Protein AF-K8ZK81-F1 (afdb_monomer_lite)

Sequence (250 aa):
MSFCPNCGHETKENAKFCDRCGKNLNENEPSKKPKKKRGMIIIVILFLLLLLLFGFYFLMKPKEDHSKEHQESISSVSSVQSSSSTKEKESTTPSTTEVTESTTEEKETQVTGEEIGSNVRNLLAASILYVKENPPGSLWNGNDYAYKAKGTKEAKPEYFNEGGSYGYVFENKQVVGAGGSPMFVPSEDGQKMYFYTTGGVPTVDDDGNSYMEPRNPEDKVSVDELATFINTQGKTEEYQNLVQRMTING

Foldseek 3Di:
DDADPVPRHDDDVPDQADPVQRHGPPPPDPDDDDDPPPPVVVVVVVVVVVCVVVVVVVVPDDDDDDDDDDDDDDDDDDDDDDDDDDDDDDDDDDDDDDDDPDPDPCPVPQDALCNCLVDPLSVVLLVLVVCLPVPFDDLPVPPPQNVLSVPQLEWEWDQDPLPRFTWIFGDDPPDDDDWFTWTWTADPSSFKTFIDGPDADQDADPVRDTDGDRDRGSDMDGSRRSSCCCRVVVNSVVSVVSSVSHDYDD

InterPro domains:
  IPR026870 Zinc-ribbon domain [PF13240] (3-25)

Structure (mmCIF, N/CA/C/O backbone):
data_AF-K8ZK81-F1
#
_entry.id   AF-K8ZK81-F1
#
loop_
_atom_site.group_PDB
_atom_site.id
_atom_site.type_symbol
_atom_site.label_atom_id
_atom_site.label_alt_id
_atom_site.label_comp_id
_atom_site.label_asym_id
_atom_site.label_entity_id
_atom_site.label_seq_id
_atom_site.pdbx_PDB_ins_code
_atom_site.Cartn_x
_atom_site.Cartn_y
_atom_site.Cartn_z
_atom_site.occupancy
_atom_site.B_iso_or_equiv
_atom_site.auth_seq_id
_atom_site.auth_comp_id
_atom_site.auth_asym_id
_atom_site.auth_atom_id
_atom_site.pdbx_PDB_model_num
ATOM 1 N N . MET A 1 1 ? 8.644 -28.573 -14.515 1.00 60.44 1 MET A N 1
ATOM 2 C CA . MET A 1 1 ? 7.894 -27.315 -14.300 1.00 60.44 1 MET A CA 1
ATOM 3 C C . MET A 1 1 ? 8.248 -26.768 -12.927 1.00 60.44 1 MET A C 1
ATOM 5 O O . MET A 1 1 ? 8.265 -27.534 -11.969 1.00 60.44 1 MET A O 1
ATOM 9 N N . SER A 1 2 ? 8.595 -25.486 -12.834 1.00 81.00 2 SER A N 1
ATOM 10 C CA . SER A 1 2 ? 8.966 -24.811 -11.580 1.00 81.00 2 SER A CA 1
ATOM 11 C C . SER A 1 2 ? 8.002 -23.661 -11.308 1.00 81.00 2 SER A C 1
ATOM 13 O O . SER A 1 2 ? 7.457 -23.096 -12.248 1.00 81.00 2 SER A O 1
ATOM 15 N N . PHE A 1 3 ? 7.795 -23.274 -10.050 1.00 88.19 3 PHE A N 1
ATOM 16 C CA . PHE A 1 3 ? 6.979 -22.104 -9.703 1.00 88.19 3 PHE A CA 1
ATOM 17 C C . PHE A 1 3 ? 7.862 -20.983 -9.160 1.00 88.19 3 PHE A C 1
ATOM 19 O O . PHE A 1 3 ? 8.821 -21.233 -8.429 1.00 88.19 3 PHE A O 1
ATOM 26 N N . CYS A 1 4 ? 7.541 -19.738 -9.509 1.00 89.31 4 CYS A N 1
ATOM 27 C CA . CYS A 1 4 ? 8.268 -18.580 -9.011 1.00 89.31 4 CYS A CA 1
ATOM 28 C C . CYS A 1 4 ? 8.083 -18.446 -7.486 1.00 89.31 4 CYS A C 1
ATOM 30 O O . CYS A 1 4 ? 6.947 -18.289 -7.036 1.00 89.31 4 CYS A O 1
ATOM 32 N N . PRO A 1 5 ? 9.159 -18.380 -6.680 1.00 85.38 5 PRO A N 1
ATOM 33 C CA . PRO A 1 5 ? 9.043 -18.253 -5.226 1.00 85.38 5 PRO A CA 1
ATOM 34 C C . PRO A 1 5 ? 8.509 -16.885 -4.769 1.00 85.38 5 PRO A C 1
ATOM 36 O O . PRO A 1 5 ? 8.151 -16.726 -3.610 1.00 85.38 5 PRO A O 1
ATOM 39 N N . ASN A 1 6 ? 8.465 -15.880 -5.653 1.00 86.19 6 ASN A N 1
ATOM 40 C CA . ASN A 1 6 ? 7.977 -14.536 -5.321 1.00 86.19 6 ASN A CA 1
ATOM 41 C C . ASN A 1 6 ? 6.493 -14.312 -5.666 1.00 86.19 6 ASN A C 1
ATOM 43 O O . ASN A 1 6 ? 5.826 -13.505 -5.018 1.00 86.19 6 ASN A O 1
ATOM 47 N N . CYS A 1 7 ? 5.976 -14.972 -6.708 1.00 89.75 7 CYS A N 1
ATOM 48 C CA . CYS A 1 7 ? 4.608 -14.736 -7.187 1.00 89.75 7 CYS A CA 1
ATOM 49 C C . CYS A 1 7 ? 3.772 -16.001 -7.420 1.00 89.75 7 CYS A C 1
ATOM 51 O O . CYS A 1 7 ? 2.596 -15.882 -7.753 1.00 89.75 7 CYS A O 1
ATOM 53 N N . GLY A 1 8 ? 4.355 -17.194 -7.275 1.00 89.06 8 GLY A N 1
ATOM 54 C CA . GLY A 1 8 ? 3.661 -18.471 -7.448 1.00 89.06 8 GLY A CA 1
ATOM 55 C C . GLY A 1 8 ? 3.254 -18.794 -8.887 1.00 89.06 8 GLY A C 1
ATOM 56 O O . GLY A 1 8 ? 2.568 -19.785 -9.103 1.00 89.06 8 GLY A O 1
ATOM 57 N N . HIS A 1 9 ? 3.648 -17.983 -9.875 1.00 91.38 9 HIS A N 1
ATOM 58 C CA . HIS A 1 9 ? 3.367 -18.271 -11.281 1.00 91.38 9 HIS A CA 1
ATOM 59 C C . HIS A 1 9 ? 4.202 -19.450 -11.778 1.00 91.38 9 HIS A C 1
ATOM 61 O O . HIS A 1 9 ? 5.345 -19.631 -11.345 1.00 91.38 9 HIS A O 1
ATOM 67 N N . GLU A 1 10 ? 3.630 -20.241 -12.682 1.00 92.19 10 GLU A N 1
ATOM 68 C CA . GLU A 1 10 ? 4.351 -21.318 -13.345 1.00 92.19 10 GLU A CA 1
ATOM 69 C C . GLU A 1 10 ? 5.458 -20.724 -14.216 1.00 92.19 10 GLU A C 1
ATOM 71 O O . GLU A 1 10 ? 5.261 -19.758 -14.941 1.00 92.19 10 GLU A O 1
ATOM 76 N N . THR A 1 11 ? 6.655 -21.280 -14.107 1.00 87.25 11 THR A N 1
ATOM 77 C CA . THR A 1 11 ? 7.845 -20.801 -14.803 1.00 87.25 11 THR A CA 1
ATOM 78 C C . THR A 1 11 ? 8.379 -21.905 -15.693 1.00 87.25 11 THR A C 1
ATOM 80 O O . THR A 1 11 ? 8.415 -23.084 -15.317 1.00 87.25 11 THR A O 1
ATOM 83 N N . LYS A 1 12 ? 8.808 -21.505 -16.892 1.00 84.31 12 LYS A N 1
ATOM 84 C CA . LYS A 1 12 ? 9.488 -22.399 -17.828 1.00 84.31 12 LYS A CA 1
ATOM 85 C C . LYS A 1 12 ? 10.745 -22.961 -17.169 1.00 84.31 12 LYS A C 1
ATOM 87 O O . LYS A 1 12 ? 11.445 -22.255 -16.440 1.00 84.31 12 LYS A O 1
ATOM 92 N N . GLU A 1 13 ? 11.042 -24.225 -17.444 1.00 75.44 13 GLU A N 1
ATOM 93 C CA . GLU A 1 13 ? 12.253 -24.865 -16.932 1.00 75.44 13 GLU A CA 1
ATOM 94 C C . GLU A 1 13 ? 13.490 -24.077 -17.396 1.00 75.44 13 GLU A C 1
ATOM 96 O O . GLU A 1 13 ? 13.638 -23.788 -18.583 1.00 75.44 13 GLU A O 1
ATOM 101 N N . ASN A 1 14 ? 14.367 -23.711 -16.453 1.00 75.50 14 ASN A N 1
ATOM 102 C CA . ASN A 1 14 ? 15.567 -22.883 -16.668 1.00 75.50 14 ASN A CA 1
ATOM 103 C C . ASN A 1 14 ? 15.314 -21.403 -17.028 1.00 75.50 14 ASN A C 1
ATOM 105 O O . ASN A 1 14 ? 16.215 -20.727 -17.537 1.00 75.50 14 ASN A O 1
ATOM 109 N N . ALA A 1 15 ? 14.118 -20.864 -16.768 1.00 80.25 15 ALA A N 1
ATOM 110 C CA . ALA A 1 15 ? 13.883 -19.427 -16.887 1.00 80.25 15 ALA A CA 1
ATOM 111 C C . ALA A 1 15 ? 14.778 -18.657 -15.901 1.00 80.25 15 ALA A C 1
ATOM 113 O O . ALA A 1 15 ? 14.742 -18.906 -14.701 1.00 80.25 15 ALA A O 1
ATOM 114 N N . LYS A 1 16 ? 15.576 -17.703 -16.401 1.00 86.88 16 LYS A N 1
ATOM 115 C CA . LYS A 1 16 ? 16.458 -16.875 -15.555 1.00 86.88 16 LYS A CA 1
ATOM 116 C C . LYS A 1 16 ? 15.680 -15.872 -14.702 1.00 86.88 16 LYS A C 1
ATOM 118 O O . LYS A 1 16 ? 16.118 -15.522 -13.612 1.00 86.88 16 LYS A O 1
ATOM 123 N N . PHE A 1 17 ? 14.531 -15.427 -15.200 1.00 90.81 17 PHE A N 1
ATOM 124 C CA . PHE A 1 17 ? 13.635 -14.484 -14.545 1.00 90.81 17 PHE A CA 1
ATOM 125 C C . PHE A 1 17 ? 12.196 -14.974 -14.679 1.00 90.81 17 PHE A C 1
ATOM 127 O O . PHE A 1 17 ? 11.853 -15.645 -15.652 1.00 90.81 17 PHE A O 1
ATOM 134 N N . CYS A 1 18 ? 11.355 -14.632 -13.709 1.00 90.81 18 CYS A N 1
ATOM 135 C CA . CYS A 1 18 ? 9.922 -14.841 -13.815 1.00 90.81 18 CYS A CA 1
ATOM 136 C C . CYS A 1 18 ? 9.343 -13.874 -14.851 1.00 90.81 18 CYS A C 1
ATOM 138 O O . CYS A 1 18 ? 9.485 -12.662 -14.722 1.00 90.81 18 CYS A O 1
ATOM 140 N N . ASP A 1 19 ? 8.658 -14.421 -15.843 1.00 89.88 19 ASP A N 1
ATOM 141 C CA . ASP A 1 19 ? 7.918 -13.702 -16.882 1.00 89.88 19 ASP A CA 1
ATOM 142 C C . ASP A 1 19 ? 6.745 -12.877 -16.342 1.00 89.88 19 ASP A C 1
ATOM 144 O O . ASP A 1 19 ? 6.379 -11.874 -16.945 1.00 89.88 19 ASP A O 1
ATOM 148 N N . ARG A 1 20 ? 6.181 -13.259 -15.192 1.00 89.50 20 ARG A N 1
ATOM 149 C CA . ARG A 1 20 ? 5.081 -12.517 -14.563 1.00 89.50 20 ARG A CA 1
ATOM 150 C C . ARG A 1 20 ? 5.531 -11.406 -13.617 1.00 89.50 20 ARG A C 1
ATOM 152 O O . ARG A 1 20 ? 4.879 -10.375 -13.544 1.00 89.50 20 ARG A O 1
ATOM 159 N N . CYS A 1 21 ? 6.586 -11.625 -12.831 1.00 90.62 21 CYS A N 1
ATOM 160 C CA . CYS A 1 21 ? 6.966 -10.695 -11.756 1.00 90.62 21 CYS A CA 1
ATOM 161 C C . CYS A 1 21 ? 8.422 -10.214 -11.810 1.00 90.62 21 CYS A C 1
ATOM 163 O O . CYS A 1 21 ? 8.896 -9.633 -10.837 1.00 90.62 21 CYS A O 1
ATOM 165 N N . GLY A 1 22 ? 9.176 -10.560 -12.857 1.00 86.00 22 GLY A N 1
ATOM 166 C CA . GLY A 1 22 ? 10.561 -10.118 -13.064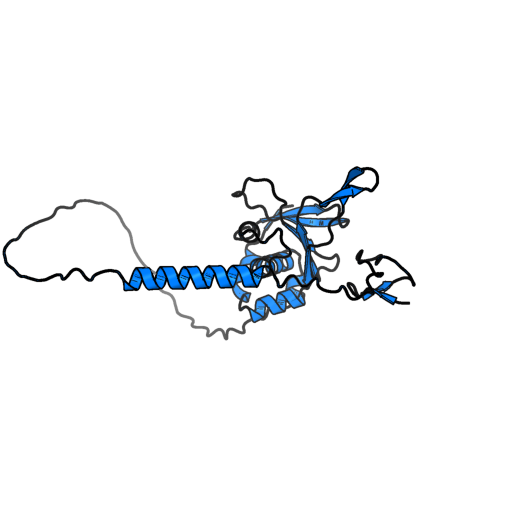 1.00 86.00 22 GLY A CA 1
ATOM 167 C C . GLY A 1 22 ? 11.601 -10.687 -12.090 1.00 86.00 22 GLY A C 1
ATOM 168 O O . GLY A 1 22 ? 12.785 -10.387 -12.208 1.00 86.00 22 GLY A O 1
ATOM 169 N N . LYS A 1 23 ? 11.207 -11.525 -11.118 1.00 87.94 23 LYS A N 1
ATOM 170 C CA . LYS A 1 23 ? 12.127 -12.052 -10.094 1.00 87.94 23 LYS A CA 1
ATOM 171 C C . LYS A 1 23 ? 13.181 -12.952 -10.736 1.00 87.94 23 LYS A C 1
ATOM 173 O O . LYS A 1 23 ? 12.817 -13.899 -11.425 1.00 87.94 23 LYS A O 1
ATOM 178 N N . ASN A 1 24 ? 14.459 -12.709 -10.447 1.00 89.62 24 ASN A N 1
ATOM 179 C CA . ASN A 1 24 ? 15.551 -13.598 -10.843 1.00 89.62 24 ASN A CA 1
ATOM 180 C C . ASN A 1 24 ? 15.399 -14.968 -10.152 1.00 89.62 24 ASN A C 1
ATOM 182 O O . ASN A 1 24 ? 15.291 -15.040 -8.927 1.00 89.62 24 ASN A O 1
ATOM 186 N N . LEU A 1 25 ? 15.337 -16.040 -10.943 1.00 86.31 25 LEU A N 1
ATOM 187 C CA . LEU A 1 25 ? 15.122 -17.422 -10.495 1.00 86.31 25 LEU A CA 1
ATOM 188 C C . LEU A 1 25 ? 16.433 -18.222 -10.408 1.00 86.31 25 LEU A C 1
ATOM 190 O O . LEU A 1 25 ? 16.428 -19.349 -9.919 1.00 86.31 25 LEU A O 1
ATOM 194 N N . ASN A 1 26 ? 17.555 -17.640 -10.846 1.00 76.50 26 ASN A N 1
ATOM 195 C CA . ASN A 1 26 ? 18.881 -18.257 -10.766 1.00 76.50 26 ASN A CA 1
ATOM 196 C C . ASN A 1 26 ? 19.584 -18.023 -9.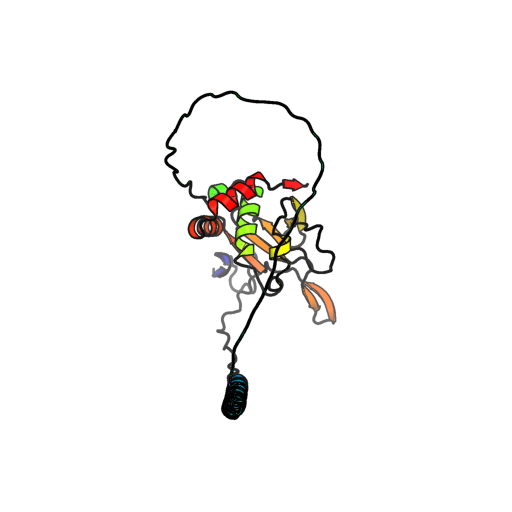424 1.00 76.50 26 ASN A C 1
ATOM 198 O O . ASN A 1 26 ? 20.699 -18.502 -9.228 1.00 76.50 26 ASN A O 1
ATOM 202 N N . GLU A 1 27 ? 18.963 -17.307 -8.489 1.00 60.00 27 GLU A N 1
ATOM 203 C CA . GLU A 1 27 ? 19.534 -17.038 -7.168 1.00 60.00 27 GLU A CA 1
ATOM 204 C C . GLU A 1 27 ? 19.275 -18.212 -6.205 1.00 60.00 27 GLU A C 1
ATOM 206 O O . GLU A 1 27 ? 18.659 -18.074 -5.153 1.00 60.00 27 GLU A O 1
ATOM 211 N N . ASN A 1 28 ? 19.736 -19.403 -6.591 1.00 49.62 28 ASN A N 1
ATOM 212 C CA . ASN A 1 28 ? 19.845 -20.568 -5.713 1.00 49.62 28 ASN A CA 1
ATOM 213 C C . ASN A 1 28 ? 21.299 -20.727 -5.247 1.00 49.62 28 ASN A C 1
ATOM 215 O O . ASN A 1 28 ? 21.924 -21.748 -5.493 1.00 49.62 28 ASN A O 1
ATOM 219 N N . GLU A 1 29 ? 21.845 -19.715 -4.573 1.00 49.41 29 GLU A N 1
ATOM 220 C CA . GLU A 1 29 ? 23.066 -19.845 -3.770 1.00 49.41 29 GLU A CA 1
ATOM 221 C C . GLU A 1 29 ? 22.872 -19.029 -2.477 1.00 49.41 29 GLU A C 1
ATOM 223 O O . GLU A 1 29 ? 22.534 -17.843 -2.541 1.00 49.41 29 GLU A O 1
ATOM 228 N N . PRO A 1 30 ? 23.047 -19.621 -1.281 1.00 46.09 30 PRO A N 1
ATOM 229 C CA . PRO A 1 30 ? 22.859 -18.913 -0.022 1.00 46.09 30 PRO A CA 1
ATOM 230 C C . PRO A 1 30 ? 23.952 -17.850 0.135 1.00 46.09 30 PRO A C 1
ATOM 232 O O . PRO A 1 30 ? 25.119 -18.158 0.394 1.00 46.09 30 PRO A O 1
ATOM 235 N N . SER A 1 31 ? 23.581 -16.575 0.006 1.00 43.78 31 SER A N 1
ATOM 236 C CA . SER A 1 31 ? 24.512 -15.462 0.167 1.00 43.78 31 SER A CA 1
ATOM 237 C C . SER A 1 31 ? 25.090 -15.439 1.591 1.00 43.78 31 SER A C 1
ATOM 239 O O . SER A 1 31 ? 24.428 -15.191 2.605 1.00 43.78 31 SER A O 1
ATOM 241 N N . LYS A 1 32 ? 26.389 -15.734 1.687 1.00 48.66 32 LYS A N 1
ATOM 242 C CA . LYS A 1 32 ? 27.178 -15.569 2.909 1.00 48.66 32 LYS A CA 1
ATOM 243 C C . LYS A 1 32 ? 27.157 -14.095 3.320 1.00 48.66 32 LYS A C 1
ATOM 245 O O . LYS A 1 32 ? 27.770 -13.255 2.668 1.00 48.66 32 LYS A O 1
ATOM 250 N N . LYS A 1 33 ? 26.528 -13.794 4.460 1.00 49.31 33 LYS A N 1
ATOM 251 C CA . LYS A 1 33 ? 26.656 -12.505 5.165 1.00 49.31 33 LYS A CA 1
ATOM 252 C C . LYS A 1 33 ? 28.143 -12.120 5.330 1.00 49.31 33 LYS A C 1
ATOM 254 O O . LYS A 1 33 ? 28.878 -12.893 5.959 1.00 49.31 33 LYS A O 1
ATOM 259 N N . PRO A 1 34 ? 28.608 -10.931 4.902 1.00 47.56 34 PRO A N 1
ATOM 260 C CA . PRO A 1 34 ? 29.933 -10.457 5.284 1.00 47.56 34 PRO A CA 1
ATOM 261 C C . PRO A 1 34 ? 29.918 -9.973 6.744 1.00 47.56 34 PRO A C 1
ATOM 263 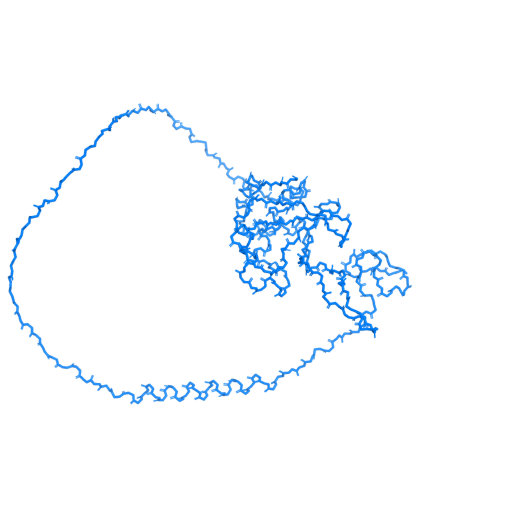O O . PRO A 1 34 ? 29.299 -8.974 7.106 1.00 47.56 34 PRO A O 1
ATOM 266 N N . LYS A 1 35 ? 30.621 -10.700 7.620 1.00 54.72 35 LYS A N 1
ATOM 267 C CA . LYS A 1 35 ? 30.876 -10.304 9.014 1.00 54.72 35 LYS A CA 1
ATOM 268 C C . LYS A 1 35 ? 31.868 -9.132 9.046 1.00 54.72 35 LYS A C 1
ATOM 270 O O . LYS A 1 35 ? 33.056 -9.347 8.827 1.00 54.72 35 LYS A O 1
ATOM 275 N N . LYS A 1 36 ? 31.444 -7.928 9.447 1.00 53.28 36 LYS A N 1
ATOM 276 C CA . LYS A 1 36 ? 32.365 -6.828 9.810 1.00 53.28 36 LYS A CA 1
ATOM 277 C C . LYS A 1 36 ? 32.248 -6.483 11.303 1.00 53.28 36 LYS A C 1
ATOM 279 O O . LYS A 1 36 ? 31.729 -5.445 11.682 1.00 53.28 36 LYS A O 1
ATOM 284 N N . LYS A 1 37 ? 32.743 -7.372 12.177 1.00 57.31 37 LYS A N 1
ATOM 285 C CA . LYS A 1 37 ? 32.722 -7.211 13.653 1.00 57.31 37 LYS A CA 1
ATOM 286 C C . LYS A 1 37 ? 33.957 -6.511 14.261 1.00 57.31 37 LYS A C 1
ATOM 288 O O . LYS A 1 37 ? 34.134 -6.559 15.470 1.00 57.31 37 LYS A O 1
ATOM 293 N N . ARG A 1 38 ? 34.824 -5.863 13.471 1.00 60.03 38 ARG A N 1
ATOM 294 C CA . ARG A 1 38 ? 36.050 -5.225 14.009 1.00 60.03 38 ARG A CA 1
ATOM 295 C C . ARG A 1 38 ? 35.930 -3.718 14.282 1.00 60.03 38 ARG A C 1
ATOM 297 O O . ARG A 1 38 ? 36.601 -3.235 15.180 1.00 60.03 38 ARG A O 1
ATOM 304 N N . GLY A 1 39 ? 35.038 -2.994 13.597 1.00 57.34 39 GLY A N 1
ATOM 305 C CA . GLY A 1 39 ? 34.845 -1.550 13.830 1.00 57.34 39 GLY A CA 1
ATOM 306 C C . GLY A 1 39 ? 34.024 -1.216 15.083 1.00 57.34 39 GLY A C 1
ATOM 307 O O . GLY A 1 39 ? 34.284 -0.220 15.746 1.00 57.34 39 GLY A O 1
ATOM 308 N N . MET A 1 40 ? 33.076 -2.082 15.453 1.00 62.59 40 MET A N 1
ATOM 309 C CA . MET A 1 40 ? 32.158 -1.824 16.571 1.00 62.59 40 MET A CA 1
ATOM 310 C C . MET A 1 40 ? 32.834 -1.938 17.946 1.00 62.59 40 MET A C 1
ATOM 312 O O . MET A 1 40 ? 32.485 -1.207 18.863 1.00 62.59 40 MET A O 1
ATOM 316 N N . ILE A 1 41 ? 33.849 -2.799 18.079 1.00 76.12 41 ILE A N 1
ATOM 317 C CA . ILE A 1 41 ? 34.602 -2.959 19.334 1.00 76.12 41 ILE A CA 1
ATOM 318 C C . ILE A 1 41 ? 35.426 -1.699 19.640 1.00 76.12 41 ILE A C 1
ATOM 320 O O . ILE A 1 41 ? 35.484 -1.272 20.789 1.00 76.12 41 ILE A O 1
ATOM 324 N N . ILE A 1 42 ? 36.004 -1.064 18.614 1.00 79.94 42 ILE A N 1
ATOM 325 C CA . ILE A 1 42 ? 36.798 0.162 18.781 1.00 79.94 42 ILE A CA 1
ATOM 326 C C . ILE A 1 42 ? 35.909 1.310 19.277 1.00 79.94 42 ILE A C 1
ATOM 328 O O . ILE A 1 42 ? 36.303 2.020 20.195 1.00 79.94 42 ILE A O 1
ATOM 332 N N . ILE A 1 43 ? 34.690 1.439 18.740 1.00 81.56 43 ILE A N 1
ATOM 333 C CA . ILE A 1 43 ? 33.724 2.471 19.155 1.00 81.56 43 ILE A CA 1
ATOM 334 C C . ILE A 1 43 ? 33.298 2.275 20.617 1.00 81.56 43 ILE A C 1
ATOM 336 O O . ILE A 1 43 ? 33.259 3.240 21.376 1.00 81.56 43 ILE A O 1
ATOM 340 N N . VAL A 1 44 ? 33.041 1.031 21.040 1.00 85.75 44 VAL A N 1
ATOM 341 C CA . VAL A 1 44 ? 32.645 0.726 22.426 1.00 85.75 44 VAL A CA 1
ATOM 342 C C . VAL A 1 44 ? 33.772 1.033 23.418 1.00 85.75 44 VAL A C 1
ATOM 344 O O . VAL A 1 44 ? 33.508 1.620 24.464 1.00 85.75 44 VAL A O 1
ATOM 347 N N . ILE A 1 45 ? 35.027 0.702 23.089 1.00 88.81 45 ILE A N 1
ATOM 348 C CA . ILE A 1 45 ? 36.187 1.010 23.947 1.00 88.81 45 ILE A CA 1
ATOM 349 C C . ILE A 1 45 ? 36.389 2.527 24.074 1.00 88.81 45 ILE A C 1
ATOM 351 O O . ILE A 1 45 ? 36.626 3.025 25.174 1.00 88.81 45 ILE A O 1
ATOM 355 N N . LEU A 1 46 ? 36.248 3.271 22.971 1.00 90.38 46 LEU A N 1
ATOM 356 C CA . LEU A 1 46 ? 36.369 4.733 22.965 1.00 90.38 46 LEU A CA 1
ATOM 357 C C . LEU A 1 46 ? 35.291 5.397 23.832 1.00 90.38 46 LEU A C 1
ATOM 359 O O . LEU A 1 46 ? 35.588 6.315 24.594 1.00 90.38 46 LEU A O 1
ATOM 363 N N . PHE A 1 47 ? 34.056 4.894 23.767 1.00 90.75 47 PHE A N 1
ATOM 364 C CA . PHE A 1 47 ? 32.946 5.405 24.569 1.00 90.75 47 PHE A CA 1
ATOM 365 C C . PHE A 1 47 ? 33.121 5.100 26.067 1.00 90.75 47 PHE A C 1
ATOM 367 O O . PHE A 1 47 ? 32.879 5.965 26.906 1.00 90.75 47 PHE A O 1
ATOM 374 N N . LEU A 1 48 ? 33.611 3.903 26.415 1.00 92.62 48 LEU A N 1
ATOM 375 C CA . LEU A 1 48 ? 33.929 3.518 27.798 1.00 92.62 48 LEU A CA 1
ATOM 376 C C . LEU A 1 48 ? 35.034 4.392 28.409 1.00 92.62 48 LEU A C 1
ATOM 378 O O . LEU A 1 48 ? 34.910 4.821 29.556 1.00 92.62 48 LEU A O 1
ATOM 382 N N . LEU A 1 49 ? 36.084 4.701 27.641 1.00 92.75 49 LEU A N 1
ATOM 383 C CA . LEU A 1 49 ? 37.149 5.608 28.082 1.00 92.75 49 LEU A CA 1
ATOM 384 C C . LEU A 1 49 ? 36.635 7.038 28.293 1.00 92.75 49 LEU A C 1
ATOM 386 O O . LEU A 1 49 ? 36.980 7.667 29.292 1.00 92.75 49 LEU A O 1
ATOM 390 N N . LEU A 1 50 ? 35.771 7.533 27.401 1.00 92.06 50 LEU A N 1
ATOM 391 C CA . LEU A 1 50 ? 35.130 8.844 27.545 1.00 92.06 50 LEU A CA 1
ATOM 392 C C . LEU A 1 50 ? 34.257 8.927 28.803 1.00 92.06 50 LEU A C 1
ATOM 394 O O . LEU A 1 50 ? 34.348 9.913 29.529 1.00 92.06 50 LEU A O 1
ATOM 398 N N . LEU A 1 51 ? 33.461 7.895 29.101 1.00 92.00 51 LEU A N 1
ATOM 399 C CA . LEU A 1 51 ? 32.622 7.858 30.303 1.00 92.00 51 LEU A CA 1
ATOM 400 C C . LEU A 1 51 ? 33.440 7.797 31.597 1.00 92.00 51 LEU A C 1
ATOM 402 O O . LEU A 1 51 ? 33.060 8.435 32.575 1.00 92.00 51 LEU A O 1
ATOM 406 N N . LEU A 1 52 ? 34.569 7.082 31.613 1.00 91.12 52 LEU A N 1
ATOM 407 C CA . LEU A 1 52 ? 35.468 7.055 32.772 1.00 91.12 52 LEU A CA 1
ATOM 408 C C . LEU A 1 52 ? 36.135 8.415 33.008 1.00 91.12 52 LEU A C 1
ATOM 410 O O . LEU A 1 52 ? 36.176 8.881 34.145 1.00 91.12 52 LEU A O 1
ATOM 414 N N . LEU A 1 53 ? 36.603 9.078 31.946 1.00 89.69 53 LEU A N 1
ATOM 415 C CA . LEU A 1 53 ? 37.174 10.425 32.037 1.00 89.69 53 LEU A CA 1
ATOM 416 C C . LEU A 1 53 ? 36.126 11.452 32.483 1.00 89.69 53 LEU A C 1
ATOM 418 O O . LEU A 1 53 ? 36.397 12.270 33.361 1.00 89.69 53 LEU A O 1
ATOM 422 N N . PHE A 1 54 ? 34.917 11.382 31.924 1.00 87.94 54 PHE A N 1
ATOM 423 C CA . PHE A 1 54 ? 33.816 12.276 32.278 1.00 87.94 54 PHE A CA 1
ATOM 424 C C . PHE A 1 54 ? 33.314 12.035 33.709 1.00 87.94 54 PHE A C 1
ATOM 426 O O . PHE A 1 54 ? 33.091 12.984 34.458 1.00 87.94 54 PHE A O 1
ATOM 433 N N . GLY A 1 55 ? 33.200 10.771 34.125 1.00 87.69 55 GLY A N 1
ATOM 434 C CA . GLY A 1 55 ? 32.832 10.392 35.488 1.00 87.69 55 GLY A CA 1
ATOM 435 C C . GLY A 1 55 ? 33.868 10.840 36.521 1.00 87.69 55 GLY A C 1
ATOM 436 O O . GLY A 1 55 ? 33.501 11.386 37.559 1.00 87.69 55 GLY A O 1
ATOM 437 N N . PHE A 1 56 ? 35.162 10.690 36.217 1.00 83.50 56 PHE A N 1
ATOM 438 C CA . PHE A 1 56 ? 36.242 11.171 37.082 1.00 83.50 56 PHE A CA 1
ATOM 439 C C . PHE A 1 56 ? 36.266 12.704 37.182 1.00 83.50 56 PHE A C 1
ATOM 441 O O . PHE A 1 56 ? 36.420 13.250 38.273 1.00 83.50 56 PHE A O 1
ATOM 448 N N . TYR A 1 57 ? 36.033 13.408 36.069 1.00 87.06 57 TYR A N 1
ATOM 449 C CA . TYR A 1 57 ? 35.912 14.869 36.055 1.00 87.06 57 TYR A CA 1
ATOM 450 C C . TYR A 1 57 ? 34.751 15.363 36.934 1.00 87.06 57 TYR A C 1
ATOM 452 O O . TYR A 1 57 ? 34.895 16.340 37.667 1.00 87.06 57 TYR A O 1
ATOM 460 N N . PHE A 1 58 ? 33.611 14.666 36.910 1.00 79.12 58 PHE A N 1
ATOM 461 C CA . PHE A 1 58 ? 32.451 15.017 37.731 1.00 79.12 58 PHE A CA 1
ATOM 462 C C . PHE A 1 58 ? 32.674 14.729 39.228 1.00 79.12 58 PHE A C 1
ATOM 464 O O . PHE A 1 58 ? 32.197 15.482 40.074 1.00 79.12 58 PHE A O 1
ATOM 471 N N . LEU A 1 59 ? 33.450 13.689 39.559 1.00 73.62 59 LEU A N 1
ATOM 472 C CA . LEU A 1 59 ? 33.854 13.351 40.932 1.00 73.62 59 LEU A CA 1
ATOM 473 C C . LEU A 1 59 ? 34.864 14.335 41.539 1.00 73.62 59 LEU A C 1
ATOM 475 O O . LEU A 1 59 ? 34.920 14.463 42.760 1.00 73.62 59 LEU A O 1
ATOM 479 N N . MET A 1 60 ? 35.642 15.037 40.714 1.00 71.19 60 MET A N 1
ATOM 480 C CA . MET A 1 60 ? 36.611 16.036 41.172 1.00 71.19 60 MET A CA 1
ATOM 481 C C . MET A 1 60 ? 36.071 17.472 41.214 1.00 71.19 60 MET A C 1
ATOM 483 O O . MET A 1 60 ? 36.858 18.392 41.433 1.00 71.19 60 MET A O 1
ATOM 487 N N . LYS A 1 61 ? 34.759 17.714 41.064 1.00 70.81 61 LYS A N 1
ATOM 488 C CA . LYS A 1 61 ? 34.221 19.055 41.345 1.00 70.81 61 LYS A CA 1
ATOM 489 C C . LYS A 1 61 ? 34.209 19.323 42.861 1.00 70.81 61 LYS A C 1
ATOM 491 O O . LYS A 1 61 ? 33.487 18.630 43.582 1.00 70.81 61 LYS A O 1
ATOM 496 N N . PRO A 1 62 ? 34.968 20.319 43.361 1.00 70.19 62 PRO A N 1
ATOM 497 C CA . PRO A 1 62 ? 34.888 20.730 44.757 1.00 70.19 62 PRO A CA 1
ATOM 498 C C . PRO A 1 62 ? 33.491 21.291 45.050 1.00 70.19 62 PRO A C 1
ATOM 500 O O . PRO A 1 62 ? 32.940 22.062 44.264 1.00 70.19 62 PRO A O 1
ATOM 503 N N . LYS A 1 63 ? 32.900 20.870 46.173 1.00 55.47 63 LYS A N 1
ATOM 504 C CA . LYS A 1 63 ? 31.657 21.445 46.696 1.00 55.47 63 LYS A CA 1
ATOM 505 C C . LYS A 1 63 ? 31.983 22.821 47.270 1.00 55.47 63 LYS A C 1
ATOM 507 O O . LYS A 1 63 ? 32.687 22.901 48.272 1.00 55.47 63 LYS A O 1
ATOM 512 N N . GLU A 1 64 ? 31.492 23.880 46.637 1.00 66.38 64 GLU A N 1
ATOM 513 C CA . GLU A 1 64 ? 31.446 25.201 47.262 1.00 66.38 64 GLU A CA 1
ATOM 514 C C . GLU A 1 64 ? 30.285 25.225 48.265 1.00 66.38 64 GLU A C 1
ATOM 516 O O . GLU A 1 64 ? 29.144 24.897 47.932 1.00 66.38 64 GLU A O 1
ATOM 521 N N . ASP A 1 65 ? 30.619 25.528 49.518 1.00 43.38 65 ASP A N 1
ATOM 522 C CA . ASP A 1 65 ? 29.721 25.528 50.670 1.00 43.38 65 ASP A CA 1
ATOM 523 C C . ASP A 1 65 ? 28.882 26.817 50.672 1.00 43.38 65 ASP A C 1
ATOM 525 O O . ASP A 1 65 ? 29.407 27.923 50.806 1.00 43.38 65 ASP A O 1
ATOM 529 N N . HIS A 1 66 ? 27.565 26.681 50.519 1.00 51.09 66 HIS A N 1
ATOM 530 C CA . HIS A 1 66 ? 26.607 27.772 50.691 1.00 51.09 66 HIS A CA 1
ATOM 531 C C . HIS A 1 66 ? 26.188 27.826 52.166 1.00 51.09 66 HIS A C 1
ATOM 533 O O . HIS A 1 66 ? 25.469 26.952 52.647 1.00 51.09 66 HIS A O 1
ATOM 539 N N . SER A 1 67 ? 26.601 28.874 52.884 1.00 52.53 67 SER A N 1
ATOM 540 C CA . SER A 1 67 ? 26.216 29.113 54.278 1.00 52.53 67 SER A CA 1
ATOM 541 C C . SER A 1 67 ? 25.617 30.510 54.470 1.00 52.53 67 SER A C 1
ATOM 543 O O . SER A 1 67 ? 26.363 31.482 54.447 1.00 52.53 67 SER A O 1
ATOM 545 N N . LYS A 1 68 ? 24.306 30.514 54.796 1.00 43.62 68 LYS A N 1
ATOM 546 C CA . LYS A 1 68 ? 23.577 31.411 55.736 1.00 43.62 68 LYS A CA 1
ATOM 547 C C . LYS A 1 68 ? 23.440 32.900 55.345 1.00 43.62 68 LYS A C 1
ATOM 549 O O . LYS A 1 68 ? 24.305 33.449 54.689 1.00 43.62 68 LYS A O 1
ATOM 554 N N . GLU A 1 69 ? 22.408 33.662 55.711 1.00 38.53 69 GLU A N 1
ATOM 555 C CA . GLU A 1 69 ? 21.181 33.482 56.501 1.00 38.53 69 GLU A CA 1
ATOM 556 C C . GLU A 1 69 ? 20.240 34.672 56.209 1.00 38.53 69 GLU A C 1
ATOM 558 O O . GLU A 1 69 ? 20.711 35.739 55.833 1.00 38.53 69 GLU A O 1
ATOM 563 N N . HIS A 1 70 ? 18.945 34.440 56.445 1.00 40.22 70 HIS A N 1
ATOM 564 C CA . HIS A 1 70 ? 17.923 35.311 57.059 1.00 40.22 70 HIS A CA 1
ATOM 565 C C . HIS A 1 70 ? 17.745 36.795 56.681 1.00 40.22 70 HIS A C 1
ATOM 567 O O . HIS A 1 70 ? 18.665 37.592 56.754 1.00 40.22 70 HIS A O 1
ATOM 573 N N . GLN A 1 71 ? 16.519 37.140 56.240 1.00 48.56 71 GLN A N 1
ATOM 574 C CA . GLN A 1 71 ? 15.480 37.910 56.983 1.00 48.56 71 GLN A CA 1
ATOM 575 C C . GLN A 1 71 ? 15.791 39.420 57.013 1.00 48.56 71 GLN A C 1
ATOM 577 O O . GLN A 1 71 ? 16.927 39.825 57.154 1.00 48.56 71 GLN A O 1
ATOM 582 N N . GLU A 1 72 ? 14.859 40.352 56.846 1.00 43.66 72 GLU A N 1
ATOM 583 C CA . GLU A 1 72 ? 13.455 40.387 57.236 1.00 43.66 72 GLU A CA 1
ATOM 584 C C . GLU A 1 72 ? 12.793 41.603 56.551 1.00 43.66 72 GLU A C 1
ATOM 586 O O . GLU A 1 72 ? 13.460 42.620 56.363 1.00 43.66 72 GLU A O 1
ATOM 591 N N . SER A 1 73 ? 11.464 41.541 56.363 1.00 41.25 73 SER A N 1
ATOM 592 C CA . SER A 1 73 ? 10.532 42.690 56.465 1.00 41.25 73 SER A CA 1
ATOM 593 C C . SER A 1 73 ? 10.573 43.739 55.317 1.00 41.25 73 SER A C 1
ATOM 595 O O . SER A 1 73 ? 11.594 43.935 54.684 1.00 41.25 73 SER A O 1
ATOM 597 N N . ILE A 1 74 ? 9.530 44.473 54.911 1.00 42.81 74 ILE A N 1
ATOM 598 C CA . ILE A 1 74 ? 8.190 44.792 55.421 1.00 42.81 74 ILE A CA 1
ATOM 599 C C . ILE A 1 74 ? 7.452 45.541 54.274 1.00 42.81 74 ILE A C 1
ATOM 601 O O . ILE A 1 74 ? 8.110 46.260 53.528 1.00 42.81 74 ILE A O 1
ATOM 605 N N . SER A 1 75 ? 6.112 45.434 54.211 1.00 40.19 75 SER A N 1
ATOM 606 C CA . SER A 1 75 ? 5.136 46.422 53.670 1.00 40.19 75 SER A CA 1
ATOM 607 C C . SER A 1 75 ? 5.213 46.883 52.196 1.00 40.19 75 SER A C 1
ATOM 609 O O . SER A 1 75 ? 6.270 47.049 51.619 1.00 40.19 75 SER A O 1
ATOM 611 N N . SER A 1 76 ? 4.132 47.222 51.490 1.00 41.38 76 SER A N 1
ATOM 612 C CA . SER A 1 76 ? 2.699 47.302 51.792 1.00 41.38 76 SER A CA 1
ATOM 613 C C . SER A 1 76 ? 1.949 47.692 50.502 1.00 41.38 76 SER A C 1
ATOM 615 O O . SER A 1 76 ? 2.390 48.600 49.812 1.00 41.38 76 SER A O 1
ATOM 617 N N . VAL A 1 77 ? 0.797 47.050 50.271 1.00 35.38 77 VAL A N 1
ATOM 618 C CA . VAL A 1 77 ? -0.532 47.658 50.009 1.00 35.38 77 VAL A CA 1
ATOM 619 C C . VAL A 1 77 ? -0.784 48.519 48.749 1.00 35.38 77 VAL A C 1
ATOM 621 O O . VAL A 1 77 ? -0.150 49.541 48.527 1.00 35.38 77 VAL A O 1
ATOM 624 N N . SER A 1 78 ? -1.909 48.164 48.098 1.00 38.72 78 SER A N 1
ATOM 625 C CA . SER A 1 78 ? -2.830 48.997 47.293 1.00 38.72 78 SER A CA 1
ATOM 626 C C . SER A 1 78 ? -2.348 49.500 45.931 1.00 38.72 78 SER A C 1
ATOM 628 O O . SER A 1 78 ? -1.207 49.881 45.752 1.00 38.72 78 SER A O 1
ATOM 630 N N . SER A 1 79 ? -3.182 49.613 44.901 1.00 35.00 79 SER A N 1
ATOM 631 C CA . SER A 1 79 ? -4.621 49.380 44.744 1.00 35.00 79 SER A CA 1
ATOM 632 C C . SER A 1 79 ? -4.959 49.674 43.283 1.00 35.00 79 SER A C 1
ATOM 634 O O . SER A 1 79 ? -4.444 50.648 42.746 1.00 35.00 79 SER A O 1
ATOM 636 N N . VAL A 1 80 ? -5.913 48.912 42.740 1.00 31.89 80 VAL A N 1
ATOM 637 C CA . VAL A 1 80 ? -7.017 49.406 41.890 1.00 31.89 80 VAL A CA 1
ATOM 638 C C . VAL A 1 80 ? -6.589 49.939 40.504 1.00 31.89 80 VAL A C 1
ATOM 640 O O . VAL A 1 80 ? -6.000 50.998 40.362 1.00 31.89 80 VAL A O 1
ATOM 643 N N . GLN A 1 81 ? -6.762 49.152 39.436 1.00 29.33 81 GLN A N 1
ATOM 644 C CA . GLN A 1 81 ? -8.042 48.894 38.747 1.00 29.33 81 GLN A CA 1
ATOM 645 C C . GLN A 1 81 ? -8.493 50.094 37.911 1.00 29.33 81 GLN A C 1
ATOM 647 O O . GLN A 1 81 ? -8.898 51.124 38.437 1.00 29.33 81 GLN A O 1
ATOM 652 N N . SER A 1 82 ? -8.482 49.901 36.596 1.00 33.22 82 SER A N 1
ATOM 653 C CA . SER A 1 82 ? -9.624 50.090 35.686 1.00 33.22 82 SER A CA 1
ATOM 654 C C . SER A 1 82 ? -9.070 49.935 34.268 1.00 33.22 82 SER A C 1
ATOM 656 O O . SER A 1 82 ? -8.204 50.699 33.867 1.00 33.22 82 SER A O 1
ATOM 658 N N . SER A 1 83 ? -9.329 48.867 33.512 1.00 32.06 83 SER A N 1
ATOM 659 C CA . SER A 1 83 ? -10.617 48.331 33.050 1.00 32.06 83 SER A CA 1
ATOM 660 C C . SER A 1 83 ? -11.520 49.395 32.447 1.00 32.06 83 SER A C 1
ATOM 662 O O . SER A 1 83 ? -11.962 50.292 33.158 1.00 32.06 83 SER A O 1
ATOM 664 N N . SER A 1 84 ? -11.846 49.215 31.171 1.00 32.06 84 SER A N 1
ATOM 665 C CA . SER A 1 84 ? -13.178 49.366 30.565 1.00 32.06 84 SER A CA 1
ATOM 666 C C . SER A 1 84 ? -13.037 49.907 29.144 1.00 32.06 84 SER A C 1
ATOM 668 O O . SER A 1 84 ? -12.141 50.690 28.858 1.00 32.06 84 SER A O 1
ATOM 670 N N . SER A 1 85 ? -13.871 49.554 28.181 1.00 31.45 85 SER A N 1
ATOM 671 C CA . SER A 1 85 ? -14.893 48.515 28.063 1.00 31.45 85 SER A CA 1
ATOM 672 C C . SER A 1 85 ? -15.307 48.544 26.588 1.00 31.45 85 SER A C 1
ATOM 674 O O . SER A 1 85 ? -15.255 49.594 25.958 1.00 31.45 85 SER A O 1
ATOM 676 N N . THR A 1 86 ? -15.506 47.399 25.937 1.00 30.08 86 THR A N 1
ATOM 677 C CA . THR A 1 86 ? -16.788 46.666 25.889 1.00 30.08 86 THR A CA 1
ATOM 678 C C . THR A 1 86 ? -17.925 47.501 25.304 1.00 30.08 86 THR A C 1
ATOM 680 O O . THR A 1 86 ? -18.209 48.574 25.823 1.00 30.08 86 THR A O 1
ATOM 683 N N . LYS A 1 87 ? -18.637 46.935 24.322 1.00 35.19 87 LYS A N 1
ATOM 684 C CA . LYS A 1 87 ? -20.075 46.583 24.397 1.00 35.19 87 LYS A CA 1
ATOM 685 C C . LYS A 1 87 ? -20.595 46.263 22.992 1.00 35.19 87 LYS A C 1
ATOM 687 O O . LYS A 1 87 ? -20.421 47.062 22.086 1.00 35.19 87 LYS A O 1
ATOM 692 N N . GLU A 1 88 ? -20.990 45.012 22.740 1.00 40.31 88 GLU A N 1
ATOM 693 C CA . GLU A 1 88 ? -22.318 44.387 23.011 1.00 40.31 88 GLU A CA 1
ATOM 694 C C . GLU A 1 88 ? -23.151 44.405 21.713 1.00 40.31 88 GLU A C 1
ATOM 696 O O . GLU A 1 88 ? -22.934 45.270 20.877 1.00 40.31 88 GLU A O 1
ATOM 701 N N . LYS A 1 89 ? -24.068 43.478 21.410 1.00 31.08 89 LYS A N 1
ATOM 702 C CA . LYS A 1 89 ? -25.137 42.830 22.201 1.00 31.08 89 LYS A CA 1
ATOM 703 C C . LYS A 1 89 ? -25.657 41.636 21.349 1.00 31.08 89 LYS A C 1
ATOM 705 O O . LYS A 1 89 ? -25.700 41.771 20.132 1.00 31.08 89 LYS A O 1
ATOM 710 N N . GLU A 1 90 ? -25.810 40.412 21.870 1.00 36.88 90 GLU A N 1
ATOM 711 C CA . GLU A 1 90 ? -27.026 39.823 22.497 1.00 36.88 90 GLU A CA 1
ATOM 712 C C . GLU A 1 90 ? -28.130 39.377 21.508 1.00 36.88 90 GLU A C 1
ATOM 714 O O . GLU A 1 90 ? -28.610 40.192 20.728 1.00 36.88 90 GLU A O 1
ATOM 719 N N . SER A 1 91 ? -28.572 38.104 21.568 1.00 31.41 91 SER A N 1
ATOM 720 C CA . SER A 1 91 ? -29.853 37.713 22.213 1.00 31.41 91 SER A CA 1
ATOM 721 C C . SER A 1 91 ? -30.260 36.230 22.007 1.00 31.41 91 SER A C 1
ATOM 723 O O . SER A 1 91 ? -30.483 35.792 20.885 1.00 31.41 91 SER A O 1
ATOM 725 N N . THR A 1 92 ? -30.398 35.529 23.148 1.00 31.12 92 THR A N 1
ATOM 726 C CA . THR A 1 92 ? -31.427 34.551 23.629 1.00 31.12 92 THR A CA 1
ATOM 727 C C . THR A 1 92 ? -31.915 33.337 22.804 1.00 31.12 92 THR A C 1
ATOM 729 O O . THR A 1 92 ? -32.470 33.529 21.731 1.00 31.12 92 THR A O 1
ATOM 732 N N . THR A 1 93 ? -31.722 32.072 23.242 1.00 33.66 93 THR A N 1
ATOM 733 C CA . THR A 1 93 ? -32.467 31.179 24.212 1.00 33.66 93 THR A CA 1
ATOM 734 C C . THR A 1 93 ? -33.565 30.291 23.543 1.00 33.66 93 THR A C 1
ATOM 736 O O . THR A 1 93 ? -33.824 30.475 22.361 1.00 33.66 93 THR A O 1
ATOM 739 N N . PRO A 1 94 ? -34.143 29.249 24.194 1.00 47.38 94 PRO A N 1
ATOM 740 C CA . PRO A 1 94 ? -33.832 27.829 23.976 1.00 47.38 94 PRO A CA 1
ATOM 741 C C . PRO A 1 94 ? -35.030 26.994 23.457 1.00 47.38 94 PRO A C 1
ATOM 743 O O . PRO A 1 94 ? -36.186 27.388 23.589 1.00 47.38 94 PRO A O 1
ATOM 746 N N . SER A 1 95 ? -34.784 25.774 22.971 1.00 33.19 95 SER A N 1
ATOM 747 C CA . SER A 1 95 ? -35.835 24.750 22.902 1.00 33.19 95 SER A CA 1
ATOM 748 C C . SER A 1 95 ? -35.274 23.350 23.145 1.00 33.19 95 SER A C 1
ATOM 750 O O . SER A 1 95 ? -34.385 22.873 22.445 1.00 33.19 95 SER A O 1
ATOM 752 N N . THR A 1 96 ? -35.806 22.749 24.203 1.00 32.75 96 THR A N 1
ATOM 753 C CA . THR A 1 96 ? -35.759 21.348 24.620 1.00 32.75 96 THR A CA 1
ATOM 754 C C . THR A 1 96 ? -36.526 20.468 23.638 1.00 32.75 96 THR A C 1
ATOM 756 O O . THR A 1 96 ? -37.648 20.829 23.309 1.00 32.75 96 THR A O 1
ATOM 759 N N . THR A 1 97 ? -36.014 19.284 23.278 1.00 33.38 97 THR A N 1
ATOM 760 C CA . THR A 1 97 ? -36.805 18.035 23.170 1.00 33.38 97 THR A CA 1
ATOM 761 C C . THR A 1 97 ? -35.866 16.818 23.221 1.00 33.38 97 THR A C 1
ATOM 763 O O . THR A 1 97 ? -34.985 16.661 22.386 1.00 33.38 97 THR A O 1
ATOM 766 N N . GLU A 1 98 ? -36.070 16.035 24.281 1.00 40.03 98 GLU A N 1
ATOM 767 C CA . GLU A 1 98 ? -35.941 14.578 24.446 1.00 40.03 98 GLU A CA 1
ATOM 768 C C . GLU A 1 98 ? -34.690 13.812 23.987 1.00 40.03 98 GLU A C 1
ATOM 770 O O . GLU A 1 98 ? -34.461 13.485 22.826 1.00 40.03 98 GLU A O 1
ATOM 775 N N . VAL A 1 99 ? -33.979 13.378 25.029 1.00 42.00 99 VAL A N 1
ATOM 776 C CA . VAL A 1 99 ? -33.410 12.042 25.224 1.00 42.00 99 VAL A CA 1
ATOM 777 C C . VAL A 1 99 ? -34.153 10.962 24.428 1.00 42.00 99 VAL A C 1
ATOM 779 O O . VAL A 1 99 ? -35.312 10.654 24.688 1.00 42.00 99 VAL A O 1
ATOM 782 N N . THR A 1 100 ? -33.437 10.288 23.536 1.00 30.75 100 THR A N 1
ATOM 783 C CA . THR A 1 100 ? -33.613 8.848 23.346 1.00 30.75 100 THR A CA 1
ATOM 784 C C . THR A 1 100 ? -32.229 8.231 23.414 1.00 30.75 100 THR A C 1
ATOM 786 O O . THR A 1 100 ? -31.459 8.221 22.458 1.00 30.75 100 THR A O 1
ATOM 789 N N . GLU A 1 101 ? -31.905 7.788 24.621 1.00 46.50 101 GLU A N 1
ATOM 790 C CA . GLU A 1 101 ? -30.828 6.867 24.932 1.00 46.50 101 GLU A CA 1
ATOM 791 C C . GLU A 1 101 ? -31.142 5.541 24.225 1.00 46.50 101 GLU A C 1
ATOM 793 O O . GLU A 1 101 ? -31.813 4.667 24.767 1.00 46.50 101 GLU A O 1
ATOM 798 N N . SER A 1 102 ? -30.726 5.407 22.965 1.00 37.22 102 SER A N 1
ATOM 799 C CA . SER A 1 102 ? -30.577 4.089 22.361 1.00 37.22 102 SER A CA 1
ATOM 800 C C . SER A 1 102 ? -29.157 3.633 22.646 1.00 37.22 102 SER A C 1
ATOM 802 O O . SER A 1 102 ? -28.209 4.064 21.984 1.00 37.22 102 SER A O 1
ATOM 804 N N . THR A 1 103 ? -29.024 2.773 23.652 1.00 43.91 103 THR A N 1
ATOM 805 C CA . THR A 1 103 ? -27.887 1.873 23.819 1.00 43.91 103 THR A CA 1
ATOM 806 C C . THR A 1 103 ? -27.646 1.177 22.482 1.00 43.91 103 THR A C 1
ATOM 808 O O . THR A 1 103 ? -28.323 0.217 22.126 1.00 43.91 103 THR A O 1
ATOM 811 N N . THR A 1 104 ? -26.728 1.731 21.696 1.00 37.22 104 THR A N 1
ATOM 812 C CA . THR A 1 104 ? -26.196 1.068 20.516 1.00 37.22 104 THR A CA 1
ATOM 813 C C . THR A 1 104 ? -25.143 0.135 21.072 1.00 37.22 104 THR A C 1
ATOM 815 O O . THR A 1 104 ? -24.095 0.588 21.523 1.00 37.22 104 THR A O 1
ATOM 818 N N . GLU A 1 105 ? -25.457 -1.158 21.128 1.00 47.19 105 GLU A N 1
ATOM 819 C CA . GLU A 1 105 ? -24.419 -2.180 21.179 1.00 47.19 105 GLU A CA 1
ATOM 820 C C . GLU A 1 105 ? -23.480 -1.904 20.005 1.00 47.19 105 GLU A C 1
ATOM 822 O O . GLU A 1 105 ? -23.817 -2.123 18.839 1.00 47.19 105 GLU A O 1
ATOM 827 N N . GLU A 1 106 ? -22.328 -1.326 20.329 1.00 48.06 106 GLU A N 1
ATOM 828 C CA . GLU A 1 106 ? -21.232 -1.036 19.424 1.00 48.06 106 GLU A CA 1
ATOM 829 C C . GLU A 1 106 ? -20.648 -2.380 18.985 1.00 48.06 106 GLU A C 1
ATOM 831 O O . GLU A 1 106 ? -19.670 -2.894 19.523 1.00 48.06 106 GLU A O 1
ATOM 836 N N . LYS A 1 107 ? -21.323 -3.023 18.029 1.00 43.94 107 LYS A N 1
ATOM 837 C CA . LYS A 1 107 ? -20.750 -4.125 17.276 1.00 43.94 107 LYS A CA 1
ATOM 838 C C . LYS A 1 107 ? -19.656 -3.507 16.421 1.00 43.94 107 LYS A C 1
ATOM 840 O O . LYS A 1 107 ? -19.926 -3.041 15.313 1.00 43.94 107 LYS A O 1
ATOM 845 N N . GLU A 1 108 ? -18.452 -3.457 16.983 1.00 59.66 108 GLU A N 1
ATOM 846 C CA . GLU A 1 108 ? -17.240 -3.001 16.314 1.00 59.66 108 GLU A CA 1
ATOM 847 C C . GLU A 1 108 ? -17.152 -3.747 14.977 1.00 59.66 108 GLU A C 1
ATOM 849 O O . GLU A 1 108 ? -16.922 -4.960 14.910 1.00 59.66 108 GLU A O 1
ATOM 854 N N . THR A 1 109 ? -17.523 -3.052 13.902 1.00 80.50 109 THR A N 1
ATOM 855 C CA . THR A 1 109 ? -17.650 -3.669 12.587 1.00 80.50 109 THR A CA 1
ATOM 856 C C . THR A 1 109 ? -16.237 -3.821 12.065 1.00 80.50 109 THR A C 1
ATOM 858 O O . THR A 1 109 ? -15.599 -2.844 11.683 1.00 80.50 109 THR A O 1
ATOM 861 N N . GLN A 1 110 ? -15.725 -5.048 12.146 1.00 91.94 110 GLN A N 1
ATOM 862 C CA . GLN A 1 110 ? -14.397 -5.376 11.650 1.00 91.94 110 GLN A CA 1
ATOM 863 C C . GLN A 1 110 ? -14.320 -5.078 10.156 1.00 91.94 110 GLN A C 1
ATOM 865 O O . GLN A 1 110 ? -15.202 -5.473 9.390 1.00 91.94 110 GLN A O 1
ATOM 870 N N . VAL A 1 111 ? -13.242 -4.414 9.752 1.00 96.38 111 VAL A N 1
ATOM 871 C CA . VAL A 1 111 ? -12.964 -4.123 8.345 1.00 96.38 111 VAL A CA 1
ATOM 872 C C . VAL A 1 111 ? -12.516 -5.413 7.665 1.00 96.38 111 VAL A C 1
ATOM 874 O O . VAL A 1 111 ? -11.677 -6.137 8.204 1.00 96.38 111 VAL A O 1
ATOM 877 N N . THR A 1 112 ? -13.059 -5.714 6.487 1.00 97.75 112 THR A N 1
ATOM 878 C CA . THR A 1 112 ? -12.724 -6.937 5.733 1.00 97.75 112 THR A CA 1
ATOM 879 C C . THR A 1 112 ? -11.862 -6.635 4.509 1.00 97.75 112 THR A C 1
ATOM 881 O O . THR A 1 112 ? -11.895 -5.529 3.971 1.00 97.75 112 THR A O 1
ATOM 884 N N . GLY A 1 113 ? -11.112 -7.631 4.026 1.00 97.06 113 GLY A N 1
ATOM 885 C CA . GLY A 1 113 ? -10.372 -7.507 2.766 1.00 97.06 113 GLY A CA 1
ATOM 886 C C . GLY A 1 113 ? -11.295 -7.230 1.572 1.00 97.06 113 GLY A C 1
ATOM 887 O O . GLY A 1 113 ? -10.960 -6.428 0.704 1.00 97.06 113 GLY A O 1
ATOM 888 N N . GLU A 1 114 ? -12.501 -7.806 1.570 1.00 97.31 114 GLU A N 1
ATOM 889 C CA . GLU A 1 114 ? -13.527 -7.552 0.550 1.00 97.31 114 GLU A CA 1
ATOM 890 C C . GLU A 1 114 ? -13.983 -6.085 0.544 1.00 97.31 114 GLU A C 1
ATOM 892 O O . GLU A 1 114 ? -14.035 -5.458 -0.514 1.00 97.31 114 GLU A O 1
ATOM 897 N N . GLU A 1 115 ? -14.237 -5.499 1.718 1.00 96.69 115 GLU A N 1
ATOM 898 C CA . GLU A 1 115 ? -14.562 -4.074 1.844 1.00 96.69 115 GLU A CA 1
ATOM 899 C C . GLU A 1 115 ? -13.427 -3.197 1.307 1.00 96.69 115 GLU A C 1
ATOM 901 O O . GLU A 1 115 ? -13.677 -2.268 0.531 1.00 96.69 115 GLU A O 1
ATOM 906 N N . ILE A 1 116 ? -12.179 -3.507 1.670 1.00 97.94 116 ILE A N 1
ATOM 907 C CA . ILE A 1 116 ? -11.001 -2.755 1.224 1.00 97.94 116 ILE A CA 1
ATOM 908 C C . ILE A 1 116 ? -10.828 -2.855 -0.297 1.00 97.94 116 ILE A C 1
ATOM 910 O O . ILE A 1 116 ? -10.600 -1.838 -0.950 1.00 97.94 116 ILE A O 1
ATOM 914 N N . GLY A 1 117 ? -10.965 -4.055 -0.865 1.00 96.44 117 GLY A N 1
ATOM 915 C CA . GLY A 1 117 ? -10.797 -4.316 -2.297 1.00 96.44 117 GLY A CA 1
ATOM 916 C C . GLY A 1 117 ? -11.980 -3.890 -3.170 1.00 96.44 117 GLY A C 1
ATOM 917 O O . GLY A 1 117 ? -11.834 -3.805 -4.387 1.00 96.44 117 GLY A O 1
ATOM 918 N N . SER A 1 118 ? -13.143 -3.592 -2.580 1.00 95.75 118 SER A N 1
ATOM 919 C CA . SER A 1 118 ? -14.375 -3.270 -3.319 1.00 95.75 118 SER A CA 1
ATOM 920 C C . SER A 1 118 ? -14.260 -2.043 -4.227 1.00 95.75 118 SER A C 1
ATOM 922 O O . SER A 1 118 ? -14.979 -1.930 -5.221 1.00 95.75 118 SER A O 1
ATOM 924 N N . ASN A 1 119 ? -13.379 -1.100 -3.890 1.00 93.38 119 ASN A N 1
ATOM 925 C CA . ASN A 1 119 ? -13.103 0.066 -4.711 1.00 93.38 119 ASN A CA 1
ATOM 926 C C . ASN A 1 119 ? -11.728 0.666 -4.388 1.00 93.38 119 ASN A C 1
ATOM 928 O O . ASN A 1 119 ? -11.191 0.528 -3.290 1.00 93.38 119 ASN A O 1
ATOM 932 N N . VAL A 1 120 ? -11.179 1.411 -5.348 1.00 92.31 120 VAL A N 1
ATOM 933 C CA . VAL A 1 120 ? -9.826 1.963 -5.227 1.00 92.31 120 VAL A CA 1
ATOM 934 C C . VAL A 1 120 ? -9.683 2.992 -4.102 1.00 92.31 120 VAL A C 1
ATOM 936 O O . VAL A 1 120 ? -8.615 3.105 -3.516 1.00 92.31 120 VAL A O 1
ATOM 939 N N . ARG A 1 121 ? -10.751 3.711 -3.736 1.00 92.56 121 ARG A N 1
ATOM 940 C CA . ARG A 1 121 ? -10.730 4.671 -2.621 1.00 92.56 121 ARG A CA 1
ATOM 941 C C . ARG A 1 121 ? -10.518 3.952 -1.287 1.00 92.56 121 ARG A C 1
ATOM 943 O O . ARG A 1 121 ? -9.693 4.393 -0.492 1.00 92.56 121 ARG A O 1
ATOM 950 N N . ASN A 1 122 ? -11.221 2.846 -1.059 1.00 95.44 122 ASN A N 1
ATOM 951 C CA . ASN A 1 122 ? -11.074 2.022 0.138 1.00 95.44 122 ASN A CA 1
ATOM 952 C C . ASN A 1 122 ? -9.663 1.440 0.228 1.00 95.44 122 ASN A C 1
ATOM 954 O O . ASN A 1 122 ? -9.014 1.540 1.272 1.00 95.44 122 ASN A O 1
ATOM 958 N N . LEU A 1 123 ? -9.167 0.909 -0.888 1.00 95.75 123 LEU A N 1
ATOM 959 C CA . LEU A 1 123 ? -7.823 0.361 -0.980 1.00 95.75 123 LEU A CA 1
ATOM 960 C C . LEU A 1 123 ? -6.747 1.427 -0.719 1.00 95.75 123 LEU A C 1
ATOM 962 O O . LEU A 1 123 ? -5.820 1.189 0.056 1.00 95.75 123 LEU A O 1
ATOM 966 N N . LEU A 1 124 ? -6.880 2.620 -1.304 1.00 92.56 124 LEU A N 1
ATOM 967 C CA . LEU A 1 124 ? -5.968 3.744 -1.079 1.00 92.56 124 LEU A CA 1
ATOM 968 C C . LEU A 1 124 ? -5.992 4.214 0.379 1.00 92.56 124 LEU A C 1
ATOM 970 O O . LEU A 1 124 ? -4.931 4.405 0.970 1.00 92.56 124 LEU A O 1
ATOM 974 N N . ALA A 1 125 ? -7.174 4.362 0.983 1.00 92.31 125 ALA A N 1
ATOM 975 C CA . ALA A 1 125 ? -7.307 4.777 2.379 1.00 92.31 125 ALA A CA 1
ATOM 976 C C . ALA A 1 125 ? -6.606 3.797 3.330 1.00 92.31 125 ALA A C 1
ATOM 978 O O . ALA A 1 125 ? -5.802 4.215 4.165 1.00 92.31 125 ALA A O 1
ATOM 979 N N . ALA A 1 126 ? -6.844 2.496 3.160 1.00 94.94 126 ALA A N 1
ATOM 980 C CA . ALA A 1 126 ? -6.174 1.464 3.945 1.00 94.94 126 ALA A CA 1
ATOM 981 C C . ALA A 1 126 ? -4.650 1.488 3.738 1.00 94.94 126 ALA A C 1
ATOM 983 O O . ALA A 1 126 ? -3.881 1.458 4.700 1.00 94.94 126 ALA A O 1
ATOM 984 N N . SER A 1 127 ? -4.212 1.620 2.484 1.00 92.56 127 SER A N 1
ATOM 985 C CA . SER A 1 127 ? -2.794 1.620 2.119 1.00 92.56 127 SER A CA 1
ATOM 986 C C . SER A 1 127 ? -2.029 2.806 2.709 1.00 92.56 127 SER A C 1
ATOM 988 O O . SER A 1 127 ? -0.908 2.627 3.175 1.00 92.56 127 SER A O 1
ATOM 990 N N . ILE A 1 128 ? -2.624 4.004 2.750 1.00 87.25 128 ILE A N 1
ATOM 991 C CA . ILE A 1 128 ? -2.012 5.190 3.377 1.00 87.25 128 ILE A CA 1
ATOM 992 C C . ILE A 1 128 ? -1.754 4.951 4.866 1.00 87.25 128 ILE A C 1
ATOM 994 O O . ILE A 1 128 ? -0.682 5.291 5.372 1.00 87.25 128 ILE A O 1
ATOM 998 N N . LEU A 1 129 ? -2.730 4.376 5.574 1.00 88.62 129 LEU A N 1
ATOM 999 C CA . LEU A 1 129 ? -2.576 4.069 6.995 1.00 88.62 129 LEU A CA 1
ATOM 1000 C C . LEU A 1 129 ? -1.479 3.032 7.222 1.00 88.62 129 LEU A C 1
ATOM 1002 O O . LEU A 1 129 ? -0.683 3.190 8.145 1.00 88.62 129 LEU A O 1
ATOM 1006 N N . TYR A 1 130 ? -1.407 2.022 6.356 1.00 91.00 130 TYR A N 1
ATOM 1007 C CA . TYR A 1 130 ? -0.383 0.988 6.421 1.00 91.00 130 TYR A CA 1
ATOM 1008 C C . TYR A 1 130 ? 1.027 1.558 6.236 1.00 91.00 130 TYR A C 1
ATOM 1010 O O . TYR A 1 130 ? 1.876 1.371 7.107 1.00 91.00 130 TYR A O 1
ATOM 1018 N N . VAL A 1 131 ? 1.279 2.315 5.160 1.00 84.31 131 VAL A N 1
ATOM 1019 C CA . VAL A 1 131 ? 2.631 2.835 4.868 1.00 84.31 131 VAL A CA 1
ATOM 1020 C C . VAL A 1 131 ? 3.087 3.925 5.838 1.00 84.31 131 VAL A C 1
ATOM 1022 O O . VAL A 1 131 ? 4.284 4.151 5.997 1.00 84.31 131 VAL A O 1
ATOM 1025 N N . LYS A 1 132 ? 2.148 4.599 6.518 1.00 80.94 132 LYS A N 1
ATOM 1026 C CA . LYS A 1 132 ? 2.453 5.558 7.593 1.00 80.94 132 LYS A CA 1
ATOM 1027 C C . LYS A 1 132 ? 3.184 4.891 8.760 1.00 80.94 132 LYS A C 1
ATOM 1029 O O . LYS A 1 132 ? 3.978 5.558 9.421 1.00 80.94 132 LYS A O 1
ATOM 1034 N N . GLU A 1 133 ? 2.915 3.613 9.012 1.00 84.31 133 GLU A N 1
ATOM 1035 C CA . GLU A 1 133 ? 3.532 2.834 10.094 1.00 84.31 133 GLU A CA 1
ATOM 1036 C C . GLU A 1 133 ? 4.547 1.805 9.581 1.00 84.31 133 GLU A C 1
ATOM 1038 O O . GLU A 1 133 ? 5.433 1.397 10.327 1.00 84.31 133 GLU A O 1
ATOM 1043 N N . ASN A 1 134 ? 4.468 1.453 8.295 1.00 84.88 134 ASN A N 1
ATOM 1044 C CA . ASN A 1 134 ? 5.328 0.485 7.620 1.00 84.88 134 ASN A CA 1
ATOM 1045 C C . ASN A 1 134 ? 5.893 1.097 6.321 1.00 84.88 134 ASN A C 1
ATOM 1047 O O . ASN A 1 134 ? 5.465 0.722 5.228 1.00 84.88 134 ASN A O 1
ATOM 1051 N N . PRO A 1 135 ? 6.803 2.086 6.401 1.00 78.50 135 PRO A N 1
ATOM 1052 C CA . PRO A 1 135 ? 7.338 2.742 5.213 1.00 78.50 135 PRO A CA 1
ATOM 1053 C C . PRO A 1 135 ? 8.180 1.755 4.381 1.00 78.50 135 PRO A C 1
ATOM 1055 O O . PRO A 1 135 ? 9.109 1.147 4.925 1.00 78.50 135 PRO A O 1
ATOM 1058 N N . PRO A 1 136 ? 7.900 1.593 3.076 1.00 71.25 136 PRO A N 1
ATOM 1059 C CA . PRO A 1 136 ? 8.662 0.683 2.234 1.00 71.25 136 PRO A CA 1
ATOM 1060 C C . PRO A 1 136 ? 10.041 1.265 1.885 1.00 71.25 136 PRO A C 1
ATOM 1062 O O . PRO A 1 136 ? 10.184 2.447 1.596 1.00 71.25 136 PRO A O 1
ATOM 1065 N N . GLY A 1 137 ? 11.084 0.433 1.899 1.00 70.06 137 GLY A N 1
ATOM 1066 C CA . GLY A 1 137 ? 12.415 0.806 1.401 1.00 70.06 137 GLY A CA 1
ATOM 1067 C C . GLY A 1 137 ? 13.171 1.903 2.179 1.00 70.06 137 GLY A C 1
ATOM 1068 O O . GLY A 1 137 ? 12.788 2.365 3.250 1.00 70.06 137 GLY A O 1
ATOM 1069 N N . SER A 1 138 ? 14.331 2.300 1.644 1.00 57.75 138 SER A N 1
ATOM 1070 C CA . SER A 1 138 ? 15.246 3.272 2.270 1.00 57.75 138 SER A CA 1
ATOM 1071 C C . SER A 1 138 ? 14.983 4.728 1.873 1.00 57.75 138 SER A C 1
ATOM 1073 O O . SER A 1 138 ? 15.464 5.632 2.553 1.00 57.75 138 SER A O 1
ATOM 1075 N N . LEU A 1 139 ? 14.228 4.975 0.799 1.00 49.50 139 LEU A N 1
ATOM 1076 C CA . LEU A 1 139 ? 13.937 6.327 0.301 1.00 49.50 139 LEU A CA 1
ATOM 1077 C C . LEU A 1 139 ? 12.809 7.018 1.082 1.00 49.50 139 LEU A C 1
ATOM 1079 O O . LEU A 1 139 ? 12.737 8.245 1.109 1.00 49.50 139 LEU A O 1
ATOM 1083 N N . TRP A 1 140 ? 11.995 6.241 1.798 1.00 55.41 140 TRP A N 1
ATOM 1084 C CA . TRP A 1 140 ? 10.950 6.723 2.703 1.00 55.41 140 TRP A CA 1
ATOM 1085 C C . TRP A 1 140 ? 11.442 6.949 4.140 1.00 55.41 140 TRP A C 1
ATOM 1087 O O . TRP A 1 140 ? 10.711 7.503 4.957 1.00 55.41 140 TRP A O 1
ATOM 1097 N N . ASN A 1 141 ? 12.693 6.572 4.445 1.00 48.16 141 ASN A N 1
ATOM 1098 C CA . ASN A 1 141 ? 13.314 6.694 5.775 1.00 48.16 141 ASN A CA 1
ATOM 1099 C C . ASN A 1 141 ? 13.717 8.130 6.163 1.00 48.16 141 ASN A C 1
ATOM 1101 O O . ASN A 1 141 ? 14.320 8.347 7.214 1.00 48.16 141 ASN A O 1
ATOM 1105 N N . GLY A 1 142 ? 13.398 9.124 5.336 1.00 48.38 142 GLY A N 1
ATOM 1106 C CA . GLY A 1 142 ? 13.357 10.518 5.756 1.00 48.38 142 GLY A CA 1
ATOM 1107 C C . GLY A 1 142 ? 11.912 10.866 6.070 1.00 48.38 142 GLY A C 1
ATOM 1108 O O . GLY A 1 142 ? 11.071 10.713 5.191 1.00 48.38 142 GLY A O 1
ATOM 1109 N N . ASN A 1 143 ? 11.654 11.305 7.302 1.00 48.44 143 ASN A N 1
ATOM 1110 C CA . ASN A 1 143 ? 10.394 11.727 7.940 1.00 48.44 143 ASN A CA 1
ATOM 1111 C C . ASN A 1 143 ? 9.506 12.733 7.161 1.00 48.44 143 ASN A C 1
ATOM 1113 O O . ASN A 1 143 ? 8.906 13.606 7.770 1.00 48.44 143 ASN A O 1
ATOM 1117 N N . ASP A 1 144 ? 9.410 12.652 5.839 1.00 51.75 144 ASP A N 1
ATOM 1118 C CA . ASP A 1 144 ? 8.802 13.659 4.979 1.00 51.75 144 ASP A CA 1
ATOM 1119 C C . ASP A 1 144 ? 7.764 13.040 4.029 1.00 51.75 144 ASP A C 1
ATOM 1121 O O . ASP A 1 144 ? 6.725 13.639 3.795 1.00 51.75 144 ASP A O 1
ATOM 1125 N N . TYR A 1 145 ? 7.921 11.794 3.563 1.00 53.34 145 TYR A N 1
ATOM 1126 C CA . TYR A 1 145 ? 6.972 11.197 2.599 1.00 53.34 145 TYR A CA 1
ATOM 1127 C C . TYR A 1 145 ? 5.726 10.569 3.241 1.00 53.34 145 TYR A C 1
ATOM 1129 O O . TYR A 1 145 ? 4.609 10.846 2.800 1.00 53.34 145 TYR A O 1
ATOM 1137 N N . ALA A 1 146 ? 5.869 9.854 4.363 1.00 48.03 146 ALA A N 1
ATOM 1138 C CA . ALA A 1 146 ? 4.726 9.519 5.224 1.00 48.03 146 ALA A CA 1
ATOM 1139 C C . ALA A 1 146 ? 4.047 10.790 5.788 1.00 48.03 146 ALA A C 1
ATOM 1141 O O . ALA A 1 146 ? 2.863 10.778 6.122 1.00 48.03 146 ALA A O 1
ATOM 1142 N N . TYR A 1 147 ? 4.780 11.911 5.852 1.00 47.44 147 TYR A N 1
ATOM 1143 C CA . TYR A 1 147 ? 4.243 13.229 6.197 1.00 47.44 147 TYR A CA 1
ATOM 1144 C C . TYR A 1 147 ? 3.563 13.932 5.010 1.00 47.44 147 TYR A C 1
ATOM 1146 O O . TYR A 1 147 ? 2.612 14.676 5.231 1.00 47.44 147 TYR A O 1
ATOM 1154 N N . LYS A 1 148 ? 3.948 13.645 3.758 1.00 51.66 148 LYS A N 1
ATOM 1155 C CA . LYS A 1 148 ? 3.214 14.073 2.555 1.00 51.66 148 LYS A CA 1
ATOM 1156 C C . LYS A 1 148 ? 1.868 13.367 2.422 1.00 51.66 148 LYS A C 1
ATOM 1158 O O . LYS A 1 148 ? 0.931 14.021 2.005 1.00 51.66 148 LYS A O 1
ATOM 1163 N N . ALA A 1 149 ? 1.738 12.109 2.850 1.00 49.66 149 ALA A N 1
ATOM 1164 C CA . ALA A 1 149 ? 0.439 11.427 2.921 1.00 49.66 149 ALA A CA 1
ATOM 1165 C C . ALA A 1 149 ? -0.402 11.825 4.160 1.00 49.66 149 ALA A C 1
ATOM 1167 O O . ALA A 1 149 ? -1.617 11.615 4.200 1.00 49.66 149 ALA A O 1
ATOM 1168 N N . LYS A 1 150 ? 0.214 12.426 5.195 1.00 46.06 150 LYS A N 1
ATOM 1169 C CA . LYS A 1 150 ? -0.510 12.953 6.364 1.00 46.06 150 LYS A CA 1
ATOM 1170 C C . LYS A 1 150 ? -1.307 14.195 5.966 1.00 46.06 150 LYS A C 1
ATOM 1172 O O . LYS A 1 150 ? -0.774 15.290 5.838 1.00 46.06 150 LYS A O 1
ATOM 1177 N N . GLY A 1 151 ? -2.619 14.020 5.845 1.00 54.16 151 GLY A N 1
ATOM 1178 C CA . GLY A 1 151 ? -3.572 15.109 5.617 1.00 54.16 151 GLY A CA 1
ATOM 1179 C C . GLY A 1 151 ? -3.985 15.292 4.160 1.00 54.16 151 GLY A C 1
ATOM 1180 O O . GLY A 1 151 ? -4.897 16.078 3.895 1.00 54.16 151 GLY A O 1
ATOM 1181 N N . THR A 1 152 ? -3.390 14.547 3.226 1.00 60.12 152 THR A N 1
ATOM 1182 C CA . THR A 1 152 ? -3.836 14.541 1.833 1.00 60.12 152 THR A CA 1
ATOM 1183 C C . THR A 1 152 ? -5.129 13.763 1.723 1.00 60.12 152 THR A C 1
ATOM 1185 O O . THR A 1 152 ? -5.178 12.550 1.911 1.00 60.12 152 THR A O 1
ATOM 1188 N N . LYS A 1 153 ? -6.194 14.497 1.430 1.00 68.44 153 LYS A N 1
ATOM 1189 C CA . LYS A 1 153 ? -7.495 13.933 1.082 1.00 68.44 153 LYS A CA 1
ATOM 1190 C C . LYS A 1 153 ? -7.602 13.675 -0.415 1.00 68.44 153 LYS A C 1
ATOM 1192 O O . LYS A 1 153 ? -8.500 12.967 -0.819 1.00 68.44 153 LYS A O 1
ATOM 1197 N N . GLU A 1 154 ? -6.698 14.228 -1.216 1.00 76.94 154 GLU A N 1
ATOM 1198 C CA . GLU A 1 154 ? -6.771 14.203 -2.673 1.00 76.94 154 GLU A CA 1
ATOM 1199 C C . GLU A 1 154 ? -5.748 13.207 -3.228 1.00 76.94 154 GLU A C 1
ATOM 1201 O O . GLU A 1 154 ? -4.545 13.358 -3.007 1.00 76.94 154 GLU A O 1
ATOM 1206 N N . ALA A 1 155 ? -6.234 12.201 -3.951 1.00 82.62 155 ALA A N 1
ATOM 1207 C CA . ALA A 1 155 ? -5.431 11.336 -4.802 1.00 82.62 155 ALA A CA 1
ATOM 1208 C C . ALA A 1 155 ? -5.620 11.757 -6.263 1.00 82.62 155 ALA A C 1
ATOM 1210 O O . ALA A 1 155 ? -6.735 12.090 -6.676 1.00 82.62 155 ALA A O 1
ATOM 1211 N N . LYS A 1 156 ? -4.552 11.714 -7.055 1.00 82.94 156 LYS A N 1
ATOM 1212 C CA . LYS A 1 156 ? -4.615 11.941 -8.502 1.00 82.94 156 LYS A CA 1
ATOM 1213 C C . LYS A 1 156 ? -4.158 10.685 -9.238 1.00 82.94 156 LYS A C 1
ATOM 1215 O O . LYS A 1 156 ? -3.108 10.151 -8.874 1.00 82.94 156 LYS A O 1
ATOM 1220 N N . PRO A 1 157 ? -4.923 10.195 -10.227 1.00 83.62 157 PRO A N 1
ATOM 1221 C CA . PRO A 1 157 ? -4.467 9.128 -11.088 1.00 83.62 157 PRO A CA 1
ATOM 1222 C C . PRO A 1 157 ? -3.383 9.675 -12.021 1.00 83.62 157 PRO A C 1
ATOM 1224 O O . PRO A 1 157 ? -3.558 10.698 -12.679 1.00 83.62 157 PRO A O 1
ATOM 1227 N N . GLU A 1 158 ? -2.269 8.967 -12.104 1.00 79.25 158 GLU A N 1
ATOM 1228 C CA . GLU A 1 158 ? -1.192 9.231 -13.046 1.00 79.25 158 GLU A CA 1
ATOM 1229 C C . GLU A 1 158 ? -0.936 7.972 -13.864 1.00 79.25 158 GLU A C 1
ATOM 1231 O O . GLU A 1 158 ? -0.944 6.851 -13.345 1.00 79.25 158 GLU A O 1
ATOM 1236 N N . TYR A 1 159 ? -0.738 8.147 -15.170 1.00 76.00 159 TYR A N 1
ATOM 1237 C CA . TYR A 1 159 ? -0.383 7.027 -16.027 1.00 76.00 159 TYR A CA 1
ATOM 1238 C C . TYR A 1 159 ? 1.032 6.562 -15.683 1.00 76.00 159 TYR A C 1
ATOM 1240 O O . TYR A 1 159 ? 1.989 7.331 -15.800 1.00 76.00 159 TYR A O 1
ATOM 1248 N N . PHE A 1 160 ? 1.160 5.305 -15.263 1.00 71.06 160 PHE A N 1
ATOM 1249 C CA . PHE A 1 160 ? 2.436 4.730 -14.879 1.00 71.06 160 PHE A CA 1
ATOM 1250 C C . PHE A 1 160 ? 2.915 3.760 -15.955 1.00 71.06 160 PHE A C 1
ATOM 1252 O O . PHE A 1 160 ? 2.418 2.642 -16.108 1.00 71.06 160 PHE A O 1
ATOM 1259 N N . ASN A 1 161 ? 3.906 4.216 -16.722 1.00 59.91 161 ASN A N 1
ATOM 1260 C CA . ASN A 1 161 ? 4.490 3.445 -17.818 1.00 59.91 161 ASN A CA 1
ATOM 1261 C C . ASN A 1 161 ? 5.111 2.119 -17.335 1.00 59.91 161 ASN A C 1
ATOM 1263 O O . ASN A 1 161 ? 5.082 1.133 -18.069 1.00 59.91 161 ASN A O 1
ATOM 1267 N N . GLU A 1 162 ? 5.637 2.067 -16.105 1.00 58.69 162 GLU A N 1
ATOM 1268 C CA . GLU A 1 162 ? 6.329 0.899 -15.528 1.00 58.69 162 GLU A CA 1
ATOM 1269 C C . GLU A 1 162 ? 5.350 -0.133 -14.927 1.00 58.69 162 GLU A C 1
ATOM 1271 O O . GLU A 1 162 ? 5.475 -0.574 -13.786 1.00 58.69 162 GLU A O 1
ATOM 1276 N N . GLY A 1 163 ? 4.344 -0.514 -15.712 1.00 51.34 163 GLY A N 1
ATOM 1277 C CA . GLY A 1 163 ? 3.294 -1.452 -15.302 1.00 51.34 163 GLY A CA 1
ATOM 1278 C C . GLY A 1 163 ? 2.071 -1.459 -16.217 1.00 51.34 163 GLY A C 1
ATOM 1279 O O . GLY A 1 163 ? 1.236 -2.349 -16.101 1.00 51.34 163 GLY A O 1
ATOM 1280 N N . GLY A 1 164 ? 1.964 -0.493 -17.140 1.00 57.28 164 GLY A N 1
ATOM 1281 C CA . GLY A 1 164 ? 0.825 -0.389 -18.059 1.00 57.28 164 GLY A CA 1
ATOM 1282 C C . GLY A 1 164 ? -0.492 -0.049 -17.357 1.00 57.28 164 GLY A C 1
ATOM 1283 O O . GLY A 1 164 ? -1.563 -0.283 -17.913 1.00 57.28 164 GLY A O 1
ATOM 1284 N N . SER A 1 165 ? -0.423 0.487 -16.137 1.00 62.22 165 SER A N 1
ATOM 1285 C CA . SER A 1 165 ? -1.567 0.725 -15.262 1.00 62.22 165 SER A CA 1
ATOM 1286 C C . SER A 1 165 ? -1.567 2.153 -14.721 1.00 62.22 165 SER A C 1
ATOM 1288 O O . SER A 1 165 ? -0.543 2.833 -14.676 1.00 62.22 165 SER A O 1
ATOM 1290 N N . TYR A 1 166 ? -2.732 2.621 -14.283 1.00 78.38 166 TYR A N 1
ATOM 1291 C CA . TYR A 1 166 ? -2.827 3.879 -13.548 1.00 78.38 166 TYR A CA 1
ATOM 1292 C C . TYR A 1 166 ? -2.344 3.680 -12.108 1.00 78.38 166 TYR A C 1
ATOM 1294 O O . TYR A 1 166 ? -2.779 2.754 -11.421 1.00 78.38 166 TYR A O 1
ATOM 1302 N N . GLY A 1 167 ? -1.444 4.553 -11.665 1.00 83.38 167 GLY A N 1
ATOM 1303 C CA . GLY A 1 167 ? -1.053 4.699 -10.268 1.00 83.38 167 GLY A CA 1
ATOM 1304 C C . GLY A 1 167 ? -1.709 5.926 -9.648 1.00 83.38 167 GLY A C 1
ATOM 1305 O O . GLY A 1 167 ? -2.240 6.780 -10.351 1.00 83.38 167 GLY A O 1
ATOM 1306 N N . TYR A 1 168 ? -1.666 6.028 -8.327 1.00 85.31 168 TYR A N 1
ATOM 1307 C CA . TYR A 1 168 ? -2.190 7.168 -7.586 1.00 85.31 168 TYR A CA 1
ATOM 1308 C C . TYR A 1 168 ? -1.064 7.861 -6.841 1.00 85.31 168 TYR A C 1
ATOM 1310 O O . TYR A 1 168 ? -0.311 7.225 -6.099 1.00 85.31 168 TYR A O 1
ATOM 1318 N N . VAL A 1 169 ? -0.982 9.174 -7.020 1.00 79.88 169 VAL A N 1
ATOM 1319 C CA . VAL A 1 169 ? -0.095 10.042 -6.249 1.00 79.88 169 VAL A CA 1
ATOM 1320 C C . VAL A 1 169 ? -0.912 10.904 -5.298 1.00 79.88 169 VAL A C 1
ATOM 1322 O O . VAL A 1 169 ? -2.049 11.290 -5.584 1.00 79.88 169 VAL A O 1
ATOM 1325 N N . PHE A 1 170 ? -0.309 11.227 -4.160 1.00 75.75 170 PHE A N 1
ATOM 1326 C CA . PHE A 1 170 ? -0.888 12.120 -3.166 1.00 75.75 170 PHE A CA 1
ATOM 1327 C C . PHE A 1 170 ? -0.107 13.429 -3.173 1.00 75.75 170 PHE A C 1
ATOM 1329 O O . PHE A 1 170 ? 1.070 13.470 -2.809 1.00 75.75 170 PHE A O 1
ATOM 1336 N N . GLU A 1 171 ? -0.747 14.508 -3.619 1.00 63.88 171 GLU A N 1
ATOM 1337 C CA . GLU A 1 171 ? -0.122 15.827 -3.638 1.00 63.88 171 GLU A CA 1
ATOM 1338 C C . GLU A 1 171 ? -0.182 16.472 -2.255 1.00 63.88 171 GLU A C 1
ATOM 1340 O O . GLU A 1 171 ? -1.256 16.832 -1.772 1.00 63.88 171 GLU A O 1
ATOM 1345 N N . ASN A 1 172 ? 0.980 16.732 -1.653 1.00 59.62 172 ASN A N 1
ATOM 1346 C CA . ASN A 1 172 ? 1.071 17.711 -0.577 1.00 59.62 172 ASN A CA 1
ATOM 1347 C C . ASN A 1 172 ? 1.529 19.061 -1.149 1.00 59.62 172 ASN A C 1
ATOM 1349 O O . ASN A 1 172 ? 2.711 19.256 -1.429 1.00 59.62 172 ASN A O 1
ATOM 1353 N N . LYS A 1 173 ? 0.595 20.015 -1.266 1.00 53.12 173 LYS A N 1
ATOM 1354 C CA . LYS A 1 173 ? 0.845 21.388 -1.756 1.00 53.12 173 LY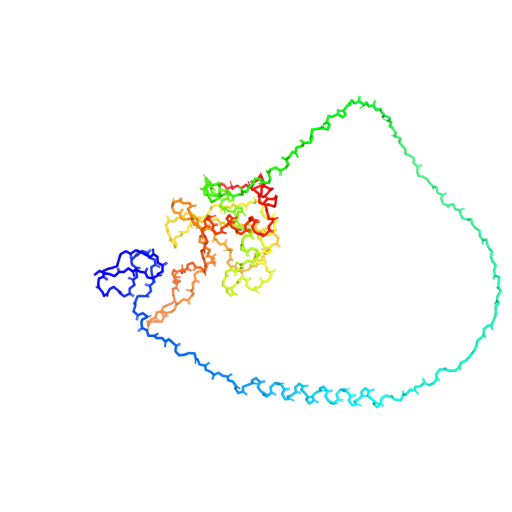S A CA 1
ATOM 1355 C C . LYS A 1 173 ? 1.872 22.178 -0.922 1.00 53.12 173 LYS A C 1
ATOM 1357 O O . LYS A 1 173 ? 2.262 23.263 -1.335 1.00 53.12 173 LYS A O 1
ATOM 1362 N N . GLN A 1 174 ? 2.282 21.676 0.245 1.00 49.59 174 GLN A N 1
ATOM 1363 C CA . GLN A 1 174 ? 3.199 22.355 1.168 1.00 49.59 174 GLN A CA 1
ATOM 1364 C C . GLN A 1 174 ? 4.679 21.982 0.978 1.00 49.59 174 GLN A C 1
ATOM 1366 O O . GLN A 1 174 ? 5.531 22.639 1.569 1.00 49.59 174 GLN A O 1
ATOM 1371 N N . VAL A 1 175 ? 5.017 20.959 0.178 1.00 50.50 175 VAL A N 1
ATOM 1372 C CA . VAL A 1 175 ? 6.416 20.523 0.011 1.00 50.50 175 VAL A CA 1
ATOM 1373 C C . VAL A 1 175 ? 6.887 20.752 -1.421 1.00 50.50 175 VAL A C 1
ATOM 1375 O O . VAL A 1 175 ? 6.559 19.997 -2.331 1.00 50.50 175 VAL A O 1
ATOM 1378 N N . VAL A 1 176 ? 7.688 21.802 -1.604 1.00 40.25 176 VAL A N 1
ATOM 1379 C CA . VAL A 1 176 ? 8.324 22.159 -2.877 1.00 40.25 176 VAL A CA 1
ATOM 1380 C C . VAL A 1 176 ? 9.774 21.671 -2.831 1.00 40.25 176 VAL A C 1
ATOM 1382 O O . VAL A 1 176 ? 10.582 22.219 -2.087 1.00 40.25 176 VAL A O 1
ATOM 1385 N N . GLY A 1 177 ? 10.119 20.621 -3.579 1.00 41.94 177 GLY A N 1
ATOM 1386 C CA . GLY A 1 177 ? 11.493 20.106 -3.606 1.00 41.94 177 GLY A CA 1
ATOM 1387 C C . GLY A 1 177 ? 11.622 18.731 -4.257 1.00 41.94 177 GLY A C 1
ATOM 1388 O O . GLY A 1 177 ? 10.779 17.861 -4.050 1.00 41.94 177 GLY A O 1
ATOM 1389 N N . ALA A 1 178 ? 12.673 18.564 -5.063 1.00 43.00 178 ALA A N 1
ATOM 1390 C CA . ALA A 1 178 ? 12.930 17.405 -5.911 1.00 43.00 178 ALA A CA 1
ATOM 1391 C C . ALA A 1 178 ? 13.105 16.106 -5.107 1.00 43.00 178 ALA A C 1
ATOM 1393 O O . ALA A 1 178 ? 14.084 15.918 -4.389 1.00 43.00 178 ALA A O 1
ATOM 1394 N N . GLY A 1 179 ? 12.153 15.200 -5.277 1.00 51.25 179 GLY A N 1
ATOM 1395 C CA . GLY A 1 179 ? 12.199 13.824 -4.808 1.00 51.25 179 GLY A CA 1
ATOM 1396 C C . GLY A 1 179 ? 10.876 13.157 -5.162 1.00 51.25 179 GLY A C 1
ATOM 1397 O O . GLY A 1 179 ? 9.825 13.790 -5.043 1.00 51.25 179 GLY A O 1
ATOM 1398 N N . GLY A 1 180 ? 10.944 11.939 -5.698 1.00 58.47 180 GLY A N 1
ATOM 1399 C CA . GLY A 1 180 ? 9.798 11.257 -6.292 1.00 58.47 180 GLY A CA 1
ATOM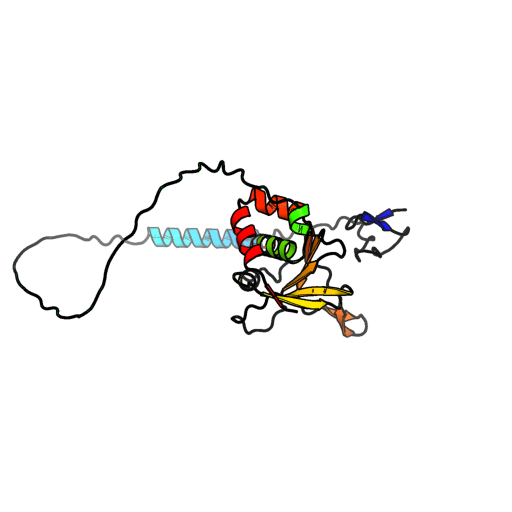 1400 C C . GLY A 1 180 ? 8.585 11.218 -5.368 1.00 58.47 180 GLY A C 1
ATOM 1401 O O . GLY A 1 180 ? 8.697 10.827 -4.206 1.00 58.47 180 GLY A O 1
ATOM 1402 N N . SER A 1 181 ? 7.416 11.603 -5.881 1.00 66.19 181 SER A N 1
ATOM 1403 C CA . SER A 1 181 ? 6.143 11.317 -5.228 1.00 66.19 181 SER A CA 1
ATOM 1404 C C . SER A 1 181 ? 5.969 9.803 -5.094 1.00 66.19 181 SER A C 1
ATOM 1406 O O . SER A 1 181 ? 6.281 9.067 -6.040 1.00 66.19 181 SER A O 1
ATOM 1408 N N . PRO A 1 182 ? 5.486 9.320 -3.944 1.00 73.44 182 PRO A N 1
ATOM 1409 C CA . PRO A 1 182 ? 5.123 7.928 -3.817 1.00 73.44 182 PRO A CA 1
ATOM 1410 C C . PRO 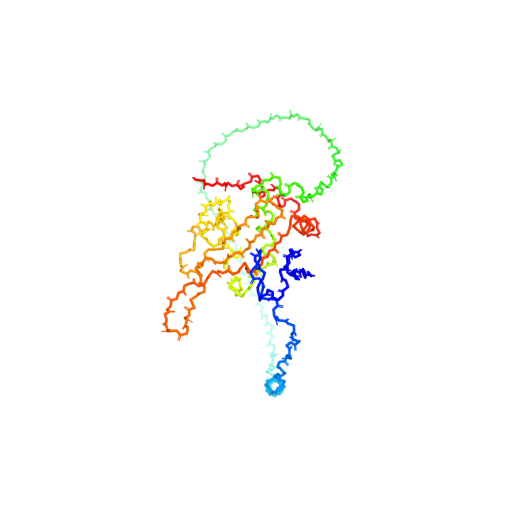A 1 182 ? 3.946 7.618 -4.729 1.00 73.44 182 PRO A C 1
ATOM 1412 O O . PRO A 1 182 ? 2.998 8.402 -4.815 1.00 73.44 182 PRO A O 1
ATOM 1415 N N . MET A 1 183 ? 4.013 6.471 -5.390 1.00 81.69 183 MET A N 1
ATOM 1416 C CA . MET A 1 183 ? 2.973 6.015 -6.292 1.00 81.69 183 MET A CA 1
ATOM 1417 C C . MET A 1 183 ? 2.383 4.699 -5.801 1.00 81.69 183 MET A C 1
ATOM 1419 O O . MET A 1 183 ? 3.094 3.733 -5.525 1.00 81.69 183 MET A O 1
ATOM 1423 N N . PHE A 1 184 ? 1.062 4.705 -5.688 1.00 88.50 184 PHE A N 1
ATOM 1424 C CA . PHE A 1 184 ? 0.236 3.609 -5.210 1.00 88.50 184 PHE A CA 1
ATOM 1425 C C . PHE A 1 184 ? -0.432 2.978 -6.421 1.00 88.50 184 PHE A C 1
ATOM 1427 O O . PHE A 1 184 ? -1.295 3.595 -7.043 1.00 88.50 184 PHE A O 1
ATOM 1434 N N . VAL A 1 185 ? -0.015 1.775 -6.790 1.00 90.25 185 VAL A N 1
ATOM 1435 C CA . VAL A 1 185 ? -0.517 1.095 -7.984 1.00 90.25 185 VAL A CA 1
ATOM 1436 C C . VAL A 1 185 ? -1.338 -0.117 -7.543 1.00 90.25 185 VAL A C 1
ATOM 1438 O O . VAL A 1 185 ? -0.760 -1.078 -7.031 1.00 90.25 185 VAL A O 1
ATOM 1441 N N . PRO A 1 186 ? -2.675 -0.099 -7.686 1.00 92.50 186 PRO A N 1
ATOM 1442 C CA . PRO A 1 186 ? -3.484 -1.276 -7.398 1.00 92.50 186 PRO A CA 1
ATOM 1443 C C . PRO A 1 186 ? -3.207 -2.378 -8.428 1.00 92.50 186 PRO A C 1
ATOM 1445 O O . PRO A 1 186 ? -2.952 -2.099 -9.600 1.00 92.50 186 PRO A O 1
ATOM 1448 N N . SER A 1 187 ? -3.279 -3.641 -8.008 1.00 92.06 187 SER A N 1
ATOM 1449 C CA . SER A 1 187 ? -3.342 -4.763 -8.947 1.00 92.06 187 SER A CA 1
ATOM 1450 C C . SER A 1 187 ? -4.618 -4.701 -9.792 1.00 92.06 187 SER A C 1
ATOM 1452 O O . SER A 1 187 ? -5.624 -4.136 -9.367 1.00 92.06 187 SER A O 1
ATOM 1454 N N . GLU A 1 188 ? -4.605 -5.332 -10.970 1.00 89.25 188 GLU A N 1
ATOM 1455 C CA . GLU A 1 188 ? -5.775 -5.388 -11.867 1.00 89.25 188 GLU A CA 1
ATOM 1456 C C . GLU A 1 188 ? -7.032 -5.961 -11.189 1.00 89.25 188 GLU A C 1
ATOM 1458 O O . GLU A 1 188 ? -8.145 -5.539 -11.489 1.00 89.25 188 GLU A O 1
ATOM 1463 N N . ASP A 1 189 ? -6.855 -6.900 -10.256 1.00 91.75 189 ASP A N 1
ATOM 1464 C CA . ASP A 1 189 ? -7.929 -7.527 -9.476 1.00 91.75 189 ASP A CA 1
ATOM 1465 C C . ASP A 1 189 ? -8.321 -6.742 -8.206 1.00 91.75 189 ASP A C 1
ATOM 1467 O O . ASP A 1 189 ? -9.222 -7.162 -7.481 1.00 91.75 189 ASP A O 1
ATOM 1471 N N . GLY A 1 190 ? -7.638 -5.632 -7.903 1.00 92.00 190 GLY A N 1
ATOM 1472 C CA . GLY A 1 190 ? -7.862 -4.820 -6.703 1.00 92.00 190 GLY A CA 1
ATOM 1473 C C . GLY A 1 190 ? -7.473 -5.493 -5.380 1.00 92.00 190 GLY A C 1
ATOM 1474 O O . GLY A 1 190 ? -7.728 -4.933 -4.317 1.00 92.00 190 GLY A O 1
ATOM 1475 N N . GLN A 1 191 ? -6.851 -6.677 -5.413 1.00 96.69 191 GLN A N 1
ATOM 1476 C CA . GLN A 1 191 ? -6.528 -7.464 -4.215 1.00 96.69 191 GLN A CA 1
ATOM 1477 C C . GLN A 1 191 ? -5.196 -7.075 -3.564 1.00 96.69 191 GLN A C 1
ATOM 1479 O O . GLN A 1 191 ? -4.881 -7.539 -2.463 1.00 96.69 191 GLN A O 1
ATOM 1484 N N . LYS A 1 192 ? -4.378 -6.262 -4.240 1.00 95.56 192 LYS A N 1
ATOM 1485 C CA . LYS A 1 192 ? -3.067 -5.817 -3.759 1.00 95.56 192 LYS A CA 1
ATOM 1486 C C . LYS A 1 192 ? -2.816 -4.360 -4.105 1.00 95.56 192 LYS A C 1
ATOM 1488 O O . LYS A 1 192 ? -3.253 -3.864 -5.140 1.00 95.56 192 LYS A O 1
ATOM 1493 N N . MET A 1 193 ? -2.030 -3.711 -3.260 1.00 94.19 193 MET A N 1
ATOM 1494 C CA . MET A 1 193 ? -1.419 -2.419 -3.526 1.00 94.19 193 MET A CA 1
ATOM 1495 C C . MET A 1 193 ? 0.091 -2.599 -3.673 1.00 94.19 193 MET A C 1
ATOM 1497 O O . MET A 1 193 ? 0.726 -3.221 -2.821 1.00 94.19 193 MET A O 1
ATOM 1501 N N . TYR A 1 194 ? 0.657 -2.053 -4.745 1.00 90.62 194 TYR A N 1
ATOM 1502 C CA . TYR A 1 194 ? 2.096 -1.967 -4.971 1.00 90.62 194 TYR A CA 1
ATOM 1503 C C . TYR A 1 194 ? 2.580 -0.541 -4.721 1.00 90.62 194 TYR A C 1
ATOM 1505 O O . TYR A 1 194 ? 1.932 0.425 -5.132 1.00 90.62 194 TYR A O 1
ATOM 1513 N N . PHE A 1 195 ? 3.735 -0.413 -4.074 1.00 86.69 195 PHE A N 1
ATOM 1514 C CA . PHE A 1 195 ? 4.322 0.876 -3.728 1.00 86.69 195 PHE A CA 1
ATOM 1515 C C . PHE A 1 195 ? 5.577 1.133 -4.554 1.00 86.69 195 PHE A C 1
ATOM 1517 O O . PHE A 1 195 ? 6.519 0.341 -4.538 1.00 86.69 195 PHE A O 1
ATOM 1524 N N . TYR A 1 196 ? 5.597 2.263 -5.252 1.00 81.06 196 TYR A N 1
ATOM 1525 C CA . TYR A 1 196 ? 6.720 2.712 -6.067 1.00 81.06 196 TYR A CA 1
ATOM 1526 C C . TYR A 1 196 ? 7.169 4.105 -5.627 1.00 81.06 196 TYR A C 1
ATOM 1528 O O . TYR A 1 196 ? 6.379 4.903 -5.118 1.00 81.06 196 TYR A O 1
ATOM 1536 N N . THR A 1 197 ? 8.430 4.432 -5.888 1.00 74.12 197 THR A N 1
ATOM 1537 C CA . THR A 1 197 ? 8.920 5.813 -5.882 1.00 74.12 197 THR A CA 1
ATOM 1538 C C . THR A 1 197 ? 9.094 6.281 -7.317 1.00 74.12 197 THR A C 1
ATOM 1540 O O . THR A 1 197 ? 9.722 5.603 -8.136 1.00 74.12 197 THR A O 1
ATOM 1543 N N . THR A 1 198 ? 8.520 7.440 -7.636 1.00 64.06 198 THR A N 1
ATOM 1544 C CA . THR A 1 198 ? 8.645 8.024 -8.977 1.00 64.06 198 THR A CA 1
ATOM 1545 C C . THR A 1 198 ? 10.078 8.497 -9.254 1.00 64.06 198 THR A C 1
ATOM 1547 O O . THR A 1 198 ? 10.793 8.943 -8.356 1.00 64.06 198 THR A O 1
ATOM 1550 N N . GLY A 1 199 ? 10.501 8.380 -10.517 1.00 60.47 199 GLY A N 1
ATOM 1551 C CA . GLY A 1 199 ? 11.874 8.620 -10.971 1.00 60.47 199 GLY A CA 1
ATOM 1552 C C . GLY A 1 199 ? 12.693 7.334 -10.920 1.00 60.47 199 GLY A C 1
ATOM 1553 O O . GLY A 1 199 ? 13.115 6.941 -9.838 1.00 60.47 199 GLY A O 1
ATOM 1554 N N . GLY A 1 200 ? 12.872 6.675 -12.069 1.00 60.06 200 GLY A N 1
ATOM 1555 C CA . GLY A 1 200 ? 13.542 5.375 -12.193 1.00 60.06 200 GLY A CA 1
ATOM 1556 C C . GLY A 1 200 ? 14.940 5.325 -11.571 1.00 60.06 200 GLY A C 1
ATOM 1557 O O . GLY A 1 200 ? 15.504 6.337 -11.143 1.00 60.06 200 GLY A O 1
ATOM 1558 N N . VAL A 1 201 ? 15.513 4.126 -11.484 1.00 62.09 201 VAL A N 1
ATOM 1559 C CA . VAL A 1 201 ? 16.907 3.994 -11.043 1.00 62.09 201 VAL A CA 1
ATOM 1560 C C . VAL A 1 201 ? 17.791 4.449 -12.205 1.00 62.09 201 VAL A C 1
ATOM 1562 O O . VAL A 1 201 ? 17.672 3.876 -13.287 1.00 62.09 201 VAL A O 1
ATOM 1565 N N . PRO A 1 202 ? 18.648 5.475 -12.028 1.00 67.50 202 PRO A N 1
ATOM 1566 C CA . PRO A 1 202 ? 19.642 5.804 -13.034 1.00 67.50 202 PRO A CA 1
ATOM 1567 C C . PRO A 1 202 ? 20.600 4.620 -13.132 1.00 67.50 202 PRO A C 1
ATOM 1569 O O . PRO A 1 202 ? 21.390 4.377 -12.216 1.00 67.50 202 PRO A O 1
ATOM 1572 N N . THR A 1 203 ? 20.507 3.887 -14.229 1.00 72.81 203 THR A N 1
ATOM 1573 C CA . THR A 1 203 ? 21.344 2.732 -14.519 1.00 72.81 203 THR A CA 1
ATOM 1574 C C . THR A 1 203 ? 22.215 3.063 -15.720 1.00 72.81 203 THR A C 1
ATOM 1576 O O . THR A 1 203 ? 21.824 3.815 -16.609 1.00 72.81 203 THR A O 1
ATOM 1579 N N . VAL A 1 204 ? 23.436 2.542 -15.718 1.00 80.88 204 VAL A N 1
ATOM 1580 C CA . VAL A 1 204 ? 24.363 2.656 -16.840 1.00 80.88 204 VAL A CA 1
ATOM 1581 C C . VAL A 1 204 ? 24.563 1.252 -17.391 1.00 80.88 204 VAL A C 1
ATOM 1583 O O . VAL A 1 204 ? 24.855 0.344 -16.613 1.00 80.88 204 VAL A O 1
ATOM 1586 N N . ASP A 1 205 ? 24.331 1.055 -18.689 1.00 82.12 205 ASP A N 1
ATOM 1587 C CA . ASP A 1 205 ? 24.578 -0.238 -19.334 1.00 82.12 205 ASP A CA 1
ATOM 1588 C C . ASP A 1 205 ? 26.086 -0.496 -19.498 1.00 82.12 205 ASP A C 1
ATOM 1590 O O . ASP A 1 205 ? 26.925 0.363 -19.211 1.00 82.12 205 ASP A O 1
ATOM 1594 N N . ASP A 1 206 ? 26.445 -1.695 -19.956 1.00 89.94 206 ASP A N 1
ATOM 1595 C CA . ASP A 1 206 ? 27.846 -2.073 -20.182 1.00 89.94 206 ASP A CA 1
ATOM 1596 C C . ASP A 1 206 ? 28.541 -1.176 -21.231 1.00 89.94 206 ASP A C 1
ATOM 1598 O O . ASP A 1 206 ? 29.769 -1.064 -21.232 1.00 89.94 206 ASP A O 1
ATOM 1602 N N . ASP A 1 207 ? 27.763 -0.497 -22.081 1.00 90.94 207 ASP A N 1
ATOM 1603 C CA . ASP A 1 207 ? 28.232 0.440 -23.105 1.00 90.94 207 ASP A CA 1
ATOM 1604 C C . ASP A 1 207 ? 28.386 1.881 -22.574 1.00 90.94 207 ASP A C 1
ATOM 1606 O O . ASP A 1 207 ? 28.836 2.775 -23.297 1.00 90.94 207 ASP A O 1
ATOM 1610 N N . GLY A 1 208 ? 28.061 2.129 -21.301 1.00 86.88 208 GLY A N 1
ATOM 1611 C CA . GLY A 1 208 ? 28.173 3.444 -20.674 1.00 86.88 208 GLY A CA 1
ATOM 1612 C C . GLY A 1 208 ? 26.974 4.368 -20.916 1.00 86.88 208 GLY A C 1
ATOM 1613 O O . GLY A 1 208 ? 27.025 5.538 -20.522 1.00 86.88 208 GLY A O 1
ATOM 1614 N N . ASN A 1 209 ? 25.893 3.886 -21.533 1.00 85.94 209 ASN A N 1
ATOM 1615 C CA . ASN A 1 209 ? 24.680 4.668 -21.734 1.00 85.94 209 ASN A CA 1
ATOM 1616 C C . ASN A 1 209 ? 23.863 4.716 -20.447 1.00 85.94 209 ASN A C 1
ATOM 1618 O O . ASN A 1 209 ? 23.537 3.690 -19.854 1.00 85.94 209 ASN A O 1
ATOM 1622 N N . SER A 1 210 ? 23.487 5.928 -20.045 1.00 80.06 210 SER A N 1
ATOM 1623 C CA . SER A 1 210 ? 22.542 6.133 -18.952 1.00 80.06 210 SER A CA 1
ATOM 1624 C C . SER A 1 210 ? 21.117 5.886 -19.436 1.00 80.06 210 SER A C 1
ATOM 1626 O O . SER A 1 210 ? 20.678 6.472 -20.428 1.00 80.06 210 SER A O 1
ATOM 1628 N N . TYR A 1 211 ? 20.386 5.056 -18.709 1.00 71.88 211 TYR A N 1
ATOM 1629 C CA . TYR A 1 211 ? 18.964 4.825 -18.890 1.00 71.88 211 TYR A CA 1
ATOM 1630 C C . TYR A 1 211 ? 18.281 4.704 -17.526 1.00 71.88 211 TYR A C 1
ATOM 1632 O O . TYR A 1 211 ? 18.920 4.573 -16.485 1.00 71.88 211 TYR A O 1
ATOM 1640 N N . MET A 1 212 ? 16.958 4.812 -17.521 1.00 68.00 212 MET A N 1
ATOM 1641 C CA . MET A 1 212 ? 16.157 4.593 -16.320 1.00 68.00 212 MET A CA 1
ATOM 1642 C C . MET A 1 212 ? 15.676 3.146 -16.358 1.00 68.00 212 MET A C 1
ATOM 1644 O O . MET A 1 212 ? 14.876 2.799 -17.228 1.00 68.00 212 MET A O 1
ATOM 1648 N N . GLU A 1 213 ? 16.186 2.293 -15.468 1.00 62.88 213 GLU A N 1
ATOM 1649 C CA . GLU A 1 213 ? 15.647 0.937 -15.336 1.00 62.88 213 GLU A CA 1
ATOM 1650 C C . GLU A 1 213 ? 14.232 0.984 -14.742 1.00 62.88 213 GLU A C 1
ATOM 1652 O O . GLU A 1 213 ? 14.009 1.747 -13.791 1.00 62.88 213 GLU A O 1
ATOM 1657 N N . PRO A 1 214 ? 13.297 0.145 -15.240 1.00 58.94 214 PRO A N 1
ATOM 1658 C CA . PRO A 1 214 ? 11.987 -0.017 -14.624 1.00 58.94 214 PRO A CA 1
ATOM 1659 C C . PRO A 1 214 ? 12.155 -0.438 -13.166 1.00 58.94 214 PRO A C 1
ATOM 1661 O O . PRO A 1 214 ? 12.849 -1.416 -12.867 1.00 58.94 214 PRO A O 1
ATOM 1664 N N . ARG A 1 215 ? 11.527 0.284 -12.240 1.00 67.56 215 ARG A N 1
ATOM 1665 C CA . ARG A 1 215 ? 11.635 -0.037 -10.822 1.00 67.56 215 ARG A CA 1
ATOM 1666 C C . ARG A 1 215 ? 10.777 -1.261 -10.522 1.00 67.56 215 ARG A C 1
ATOM 1668 O O . ARG A 1 215 ? 9.588 -1.298 -10.825 1.00 67.56 215 ARG A O 1
ATOM 1675 N N . ASN A 1 216 ? 11.354 -2.253 -9.846 1.00 76.69 216 ASN A N 1
ATOM 1676 C CA . ASN A 1 216 ? 10.525 -3.182 -9.081 1.00 76.69 216 ASN A CA 1
ATOM 1677 C C . ASN A 1 216 ? 9.773 -2.388 -7.996 1.00 76.69 216 ASN A C 1
ATOM 1679 O O . ASN A 1 216 ? 10.341 -1.422 -7.471 1.00 76.69 216 ASN A O 1
ATOM 1683 N N . PRO A 1 217 ? 8.540 -2.788 -7.630 1.00 82.69 217 PRO A N 1
ATOM 1684 C CA . PRO A 1 217 ? 7.860 -2.185 -6.493 1.00 82.69 217 PRO A CA 1
ATOM 1685 C C . PRO A 1 217 ? 8.747 -2.316 -5.255 1.00 82.69 217 PRO A C 1
ATOM 1687 O O . PRO A 1 217 ? 9.356 -3.364 -5.022 1.00 82.69 217 PRO A O 1
ATOM 1690 N N . GLU A 1 218 ? 8.833 -1.243 -4.476 1.00 79.75 218 GLU A N 1
ATOM 1691 C CA . GLU A 1 218 ? 9.614 -1.219 -3.240 1.00 79.75 218 GLU A CA 1
ATOM 1692 C C . GLU A 1 218 ? 9.006 -2.150 -2.194 1.00 79.75 218 GLU A C 1
ATOM 1694 O O . GLU A 1 218 ? 9.738 -2.777 -1.430 1.00 79.75 218 GLU A O 1
ATOM 1699 N N . ASP A 1 219 ? 7.676 -2.253 -2.198 1.00 87.12 219 ASP A N 1
ATOM 1700 C CA . ASP A 1 219 ? 6.918 -3.202 -1.395 1.00 87.12 219 ASP A CA 1
ATOM 1701 C C . ASP A 1 219 ? 5.514 -3.430 -1.988 1.00 87.12 219 ASP A C 1
ATOM 1703 O O . ASP A 1 219 ? 5.098 -2.769 -2.948 1.00 87.12 219 ASP A O 1
ATOM 1707 N N . LYS A 1 220 ? 4.778 -4.383 -1.417 1.00 92.31 220 LYS A N 1
ATOM 1708 C CA . LYS A 1 220 ? 3.393 -4.704 -1.761 1.00 92.31 220 LYS A CA 1
ATOM 1709 C C . LYS A 1 220 ? 2.624 -5.166 -0.526 1.00 92.31 220 LYS A C 1
ATOM 1711 O O . LYS A 1 220 ? 3.190 -5.809 0.348 1.00 92.31 220 LYS A O 1
ATOM 1716 N N . VAL A 1 221 ? 1.320 -4.922 -0.506 1.00 95.38 221 VAL A N 1
ATOM 1717 C CA . VAL A 1 221 ? 0.431 -5.390 0.567 1.00 95.38 221 VAL A CA 1
ATOM 1718 C C . VAL A 1 221 ? -0.905 -5.853 -0.008 1.00 95.38 221 VAL A C 1
ATOM 1720 O O . VAL A 1 221 ? -1.418 -5.257 -0.956 1.00 95.38 221 VAL A O 1
ATOM 1723 N N . SER A 1 222 ? -1.450 -6.946 0.515 1.00 98.19 222 SER A N 1
ATOM 1724 C CA . SER A 1 222 ? -2.770 -7.467 0.143 1.00 98.19 222 SER A CA 1
ATOM 1725 C C . SER A 1 222 ? -3.903 -6.831 0.948 1.00 98.19 222 SER A C 1
ATOM 1727 O O . SER A 1 222 ? -3.690 -6.292 2.034 1.00 98.19 222 SER A O 1
ATOM 1729 N N . VAL A 1 223 ? -5.132 -6.927 0.440 1.00 98.31 223 VAL A N 1
ATOM 1730 C CA . VAL A 1 223 ? -6.325 -6.443 1.156 1.00 98.31 223 VAL A CA 1
ATOM 1731 C C . VAL A 1 223 ? -6.535 -7.133 2.507 1.00 98.31 223 VAL A C 1
ATOM 1733 O O . VAL A 1 223 ? -6.963 -6.481 3.456 1.00 98.31 223 VAL A O 1
ATOM 1736 N N . ASP A 1 224 ? -6.174 -8.411 2.634 1.00 98.38 224 ASP A N 1
ATOM 1737 C CA . ASP A 1 224 ? -6.297 -9.158 3.892 1.00 98.38 224 ASP A CA 1
ATOM 1738 C C . ASP A 1 224 ? -5.254 -8.714 4.924 1.00 98.38 224 ASP A C 1
ATOM 1740 O O . ASP A 1 224 ? -5.558 -8.584 6.113 1.00 98.38 224 ASP A O 1
ATOM 1744 N N . GLU A 1 225 ? -4.028 -8.428 4.477 1.00 98.38 225 GLU A N 1
ATOM 1745 C CA . GLU A 1 225 ? -2.984 -7.847 5.327 1.00 98.38 225 GLU A CA 1
ATOM 1746 C C . GLU A 1 225 ? -3.377 -6.441 5.793 1.00 98.38 225 GLU A C 1
ATOM 1748 O O . GLU A 1 225 ? -3.211 -6.118 6.969 1.00 98.38 225 GLU A O 1
ATOM 1753 N N . LEU A 1 226 ? -3.970 -5.630 4.910 1.00 98.06 226 LEU A N 1
ATOM 1754 C CA . LEU A 1 226 ? -4.499 -4.310 5.256 1.00 98.06 226 LEU A CA 1
ATOM 1755 C C . LEU A 1 226 ? -5.653 -4.392 6.264 1.00 98.06 226 LEU A C 1
ATOM 1757 O O . LEU A 1 226 ? -5.656 -3.650 7.245 1.00 98.06 226 LEU A O 1
ATOM 1761 N N . ALA A 1 227 ? -6.607 -5.303 6.061 1.00 98.25 227 ALA A N 1
ATOM 1762 C CA . ALA A 1 227 ? -7.715 -5.528 6.988 1.00 98.25 227 ALA A CA 1
ATOM 1763 C C . ALA A 1 227 ? -7.200 -5.980 8.360 1.00 98.25 227 ALA A C 1
ATOM 1765 O O . ALA A 1 227 ? -7.586 -5.435 9.395 1.00 98.25 227 ALA A O 1
ATOM 1766 N N . THR A 1 228 ? -6.261 -6.928 8.367 1.00 98.25 228 THR A N 1
ATOM 1767 C CA . THR A 1 228 ? -5.599 -7.397 9.588 1.00 98.25 228 THR A CA 1
ATOM 1768 C C . THR A 1 228 ? -4.897 -6.245 10.299 1.00 98.25 228 THR A C 1
ATOM 1770 O O . THR A 1 228 ? -5.084 -6.064 11.500 1.00 98.25 228 THR A O 1
ATOM 1773 N N . PHE A 1 229 ? -4.131 -5.428 9.575 1.00 97.31 229 PHE A N 1
ATOM 1774 C CA . PHE A 1 229 ? -3.468 -4.250 10.125 1.00 97.31 229 PHE A CA 1
ATOM 1775 C C . PHE A 1 229 ? -4.473 -3.271 10.748 1.00 97.31 229 PHE A C 1
ATOM 1777 O O . PHE A 1 229 ? -4.309 -2.892 11.905 1.00 97.31 229 PHE A O 1
ATOM 1784 N N . ILE A 1 230 ? -5.543 -2.909 10.035 1.00 97.00 230 ILE A N 1
ATOM 1785 C CA . ILE A 1 230 ? -6.543 -1.952 10.529 1.00 97.00 230 ILE A CA 1
ATOM 1786 C C . ILE A 1 230 ? -7.189 -2.447 11.824 1.00 97.00 230 ILE A C 1
ATOM 1788 O O . ILE A 1 230 ? -7.233 -1.707 12.808 1.00 97.00 230 ILE A O 1
ATOM 1792 N N . ASN A 1 231 ? -7.646 -3.700 11.837 1.00 97.38 231 ASN A N 1
ATOM 1793 C CA . ASN A 1 231 ? -8.339 -4.266 12.989 1.00 97.38 231 ASN A CA 1
ATOM 1794 C C . ASN A 1 231 ? -7.386 -4.456 14.181 1.00 97.38 231 ASN A C 1
ATOM 1796 O O . ASN A 1 231 ? -7.723 -4.110 15.308 1.00 97.38 231 ASN A O 1
ATOM 1800 N N . THR A 1 232 ? -6.172 -4.966 13.950 1.00 96.69 232 THR A N 1
ATOM 1801 C CA . THR A 1 232 ? -5.218 -5.252 15.040 1.00 96.69 232 THR A CA 1
ATOM 1802 C C . THR A 1 232 ? -4.580 -4.000 15.636 1.00 96.69 232 THR A C 1
ATOM 1804 O O . THR A 1 232 ? -4.196 -4.023 16.803 1.00 96.69 232 THR A O 1
ATOM 1807 N N . GLN A 1 233 ? -4.482 -2.909 14.871 1.00 95.81 233 GLN A N 1
ATOM 1808 C CA . GLN A 1 233 ? -3.962 -1.624 15.349 1.00 95.81 233 GLN A CA 1
ATOM 1809 C C . GLN A 1 233 ? -5.058 -0.677 15.871 1.00 95.81 233 GLN A C 1
ATOM 1811 O O . GLN A 1 233 ? -4.757 0.474 16.186 1.00 95.81 233 GLN A O 1
ATOM 1816 N N . GLY A 1 234 ? -6.322 -1.117 15.944 1.00 95.12 234 GLY A N 1
ATOM 1817 C CA . GLY A 1 234 ? -7.437 -0.280 16.408 1.00 95.12 234 GLY A CA 1
ATOM 1818 C C . GLY A 1 234 ? -7.684 0.946 15.519 1.00 95.12 234 GLY A C 1
ATOM 1819 O O . GLY A 1 234 ? -8.005 2.024 16.012 1.00 95.12 234 GLY A O 1
ATOM 1820 N N . LYS A 1 235 ? -7.482 0.812 14.202 1.00 94.00 235 LYS A N 1
ATOM 1821 C CA . LYS A 1 235 ? -7.557 1.919 13.230 1.00 94.00 235 LYS A CA 1
ATOM 1822 C C . LYS A 1 235 ? -8.880 2.009 12.480 1.00 94.00 235 LYS A C 1
ATOM 1824 O O . LYS A 1 235 ? -8.981 2.800 11.545 1.00 94.00 235 LYS A O 1
ATOM 1829 N N . THR A 1 236 ? -9.885 1.228 12.863 1.00 95.44 236 THR A N 1
ATOM 1830 C CA . THR A 1 236 ? -11.183 1.164 12.175 1.00 95.44 236 THR A CA 1
ATOM 1831 C C . THR A 1 236 ? -11.809 2.548 11.996 1.00 95.44 236 THR A C 1
ATOM 1833 O O . THR A 1 236 ? -12.184 2.914 10.884 1.00 95.44 236 THR A O 1
ATOM 1836 N N . GLU A 1 237 ? -11.840 3.371 13.046 1.00 93.44 237 GLU A N 1
ATOM 1837 C CA . GLU A 1 237 ? -12.397 4.726 12.964 1.00 93.44 237 GLU A CA 1
ATOM 1838 C C . GLU A 1 237 ? -11.545 5.662 12.081 1.00 93.44 237 GLU A C 1
ATOM 1840 O O . GLU A 1 237 ? -12.080 6.416 11.265 1.00 93.44 237 GLU A O 1
ATOM 1845 N N . GLU A 1 238 ? -10.208 5.601 12.191 1.00 91.81 238 GLU A N 1
ATOM 1846 C CA . GLU A 1 238 ? -9.285 6.393 11.354 1.00 91.81 238 GLU A CA 1
ATOM 1847 C C . GLU A 1 238 ? -9.463 6.035 9.868 1.00 91.81 238 GLU A C 1
ATOM 1849 O O . GLU A 1 238 ? -9.516 6.927 9.016 1.00 91.81 238 GLU A O 1
ATOM 1854 N N . TYR A 1 239 ? -9.620 4.742 9.573 1.00 93.44 239 TYR A N 1
ATOM 1855 C CA . TYR A 1 239 ? -9.887 4.206 8.243 1.00 93.44 239 TYR A CA 1
ATOM 1856 C C . TYR A 1 239 ? -11.212 4.719 7.674 1.00 93.44 239 TYR A C 1
ATOM 1858 O O . TYR A 1 239 ? -11.206 5.352 6.617 1.00 93.44 239 TYR A O 1
ATOM 1866 N N . GLN A 1 240 ? -12.327 4.536 8.388 1.00 93.38 240 GLN A N 1
ATOM 1867 C CA . GLN A 1 240 ? -13.648 4.964 7.912 1.00 93.38 240 GLN A CA 1
ATOM 1868 C C . GLN A 1 240 ? -13.703 6.482 7.680 1.00 93.38 240 GLN A C 1
ATOM 1870 O O . GLN A 1 240 ? -14.167 6.958 6.639 1.00 93.38 240 GLN A O 1
ATOM 1875 N N . ASN A 1 241 ? -13.120 7.262 8.596 1.00 90.81 241 ASN A N 1
ATOM 1876 C CA . ASN A 1 241 ? -12.998 8.711 8.444 1.00 90.81 241 ASN A CA 1
ATOM 1877 C C . ASN A 1 241 ? -12.142 9.114 7.233 1.00 90.81 241 ASN A C 1
ATOM 1879 O O . ASN A 1 241 ? -12.362 10.174 6.636 1.00 90.81 241 ASN A O 1
ATOM 1883 N N . LEU A 1 242 ? -11.113 8.339 6.886 1.00 89.00 242 LEU A N 1
ATOM 1884 C CA . LEU A 1 242 ? -10.278 8.608 5.718 1.00 89.00 242 LEU A CA 1
ATOM 1885 C C . LEU A 1 242 ? -11.015 8.269 4.418 1.00 89.00 242 LEU A C 1
ATOM 1887 O O . LEU A 1 242 ? -11.010 9.097 3.508 1.00 89.00 242 LEU A O 1
ATOM 1891 N N . VAL A 1 243 ? -11.711 7.129 4.357 1.00 91.50 243 VAL A N 1
ATOM 1892 C CA . VAL A 1 243 ? -12.538 6.724 3.206 1.00 91.50 243 VAL A CA 1
ATOM 1893 C C . VAL A 1 243 ? -13.561 7.808 2.854 1.00 91.50 243 VAL A C 1
ATOM 1895 O O . VAL A 1 243 ? -13.637 8.241 1.703 1.00 91.50 243 VAL A O 1
ATOM 1898 N N . GLN A 1 244 ? -14.302 8.315 3.843 1.00 90.44 244 GLN A N 1
ATOM 1899 C CA . GLN A 1 244 ? -15.329 9.341 3.619 1.00 90.44 244 GLN A CA 1
ATOM 1900 C C . GLN A 1 244 ? -14.761 10.660 3.081 1.00 90.44 244 GLN A C 1
ATOM 1902 O O . GLN A 1 244 ? -15.409 11.349 2.294 1.00 90.44 244 GLN A O 1
ATOM 1907 N N . ARG A 1 245 ? -13.549 11.027 3.508 1.00 85.94 245 ARG A N 1
ATOM 1908 C CA . ARG A 1 245 ? -12.930 12.316 3.169 1.00 85.94 245 ARG A CA 1
ATOM 1909 C C . ARG A 1 245 ? -12.053 12.263 1.925 1.00 85.94 245 ARG A C 1
ATOM 1911 O O . ARG A 1 245 ? -11.709 13.327 1.419 1.00 85.94 245 ARG A O 1
ATOM 1918 N N . MET A 1 246 ? -11.668 11.074 1.465 1.00 86.06 246 MET A N 1
ATOM 1919 C CA . MET A 1 246 ? -10.800 10.915 0.306 1.00 86.06 246 MET A CA 1
ATOM 1920 C C . MET A 1 246 ? -11.526 11.319 -0.983 1.00 86.06 246 MET A C 1
ATOM 1922 O O . MET A 1 246 ? -12.654 10.910 -1.239 1.00 86.06 246 MET A O 1
ATOM 1926 N N . THR A 1 247 ? -10.875 12.106 -1.822 1.00 86.94 247 THR A N 1
ATOM 1927 C CA . THR A 1 247 ? -11.304 12.484 -3.162 1.00 86.94 247 THR A CA 1
ATOM 1928 C C . THR A 1 247 ? -10.271 11.992 -4.163 1.00 86.94 247 THR A C 1
ATOM 1930 O O . THR A 1 247 ? -9.069 12.000 -3.902 1.00 86.94 247 THR A O 1
ATOM 1933 N N . ILE A 1 248 ? -10.749 11.529 -5.313 1.00 86.62 248 ILE A N 1
ATOM 1934 C CA . ILE A 1 248 ? -9.903 11.101 -6.423 1.00 86.62 248 ILE A CA 1
ATOM 1935 C C . ILE A 1 248 ? -10.195 12.066 -7.567 1.00 86.62 248 ILE A C 1
ATOM 1937 O O . ILE A 1 248 ? -11.310 12.073 -8.086 1.00 86.62 248 ILE A O 1
ATOM 1941 N N . ASN A 1 249 ? -9.228 12.920 -7.895 1.00 79.44 249 ASN A N 1
ATOM 1942 C CA . ASN A 1 249 ? -9.369 13.960 -8.911 1.00 79.44 249 ASN A CA 1
ATOM 1943 C C . ASN A 1 249 ? -8.827 13.425 -10.237 1.00 79.44 249 ASN A C 1
ATOM 1945 O O . ASN A 1 249 ? -7.616 13.264 -10.350 1.00 79.44 249 ASN A O 1
ATOM 1949 N N . GLY A 1 250 ? -9.715 13.120 -11.187 1.00 65.00 250 GLY A N 1
ATOM 1950 C CA . GLY A 1 250 ? -9.367 12.676 -12.543 1.00 65.00 250 GLY A CA 1
ATOM 1951 C C . GLY A 1 250 ? -9.155 13.816 -13.528 1.00 65.00 250 GLY A C 1
ATOM 1952 O O . GLY A 1 250 ? -9.652 14.934 -13.257 1.00 65.00 250 GLY A O 1
#

Radius of gyration: 31.14 Å; chains: 1; bounding box: 74×77×80 Å

Organism: NCBI:txid1234409

pLDDT: mean 71.38, std 21.23, range [29.33, 98.38]

Secondary structure (DSSP, 8-state):
-EE-TTT--EE-TT-SB-TTT--BS---S--------SHHHHHHHHHHHHHHHHHHHHHT----------------------------------------------------HHHHHTSHHHHHHHHHHHHHHS--TTTS-STTHHHHSTT--EEEEEEETTTTEEEEEE--TT--SSSPPEEEEE-TTSSEEEEEESS-EEEE-TTS-EEEEPPPPSEEEEHHHHHHHHHHTT-HHHHHHHHHH-EE--